Protein AF-V8FT36-F1 (afdb_monomer_lite)

Radius of gyration: 47.46 Å; chains: 1; bounding box: 89×42×112 Å

Sequence (265 aa):
MKLLVELDCVDDNWLSSTKILLESLKPAMAEGRIMLVRLGKYGGAENKTIKKLAHIRIKPSKGAAFFAQETLTVWLASDSQSKNAQKMLPFGWAIIEINPQGDNRALKAWCEKNHSSLNRIKQVHQKWEQDRFHEIEQQQAQLKKEQEAEQQRKKEEEDRIAKELAQKQEQQAKRAAMSEGTLCVDNIKLLFENFTYNLRNQSENDAKFSELKEALIVAQQFSLNEKQIVVNELAYKKLAAIAKGLLVGNKEKEIKSLLQQLREA

pLDDT: mean 86.32, std 8.24, range [56.62, 96.31]

Structure (mmCIF, N/CA/C/O backbone):
data_AF-V8FT36-F1
#
_entry.id   AF-V8FT36-F1
#
loop_
_atom_site.group_PDB
_atom_site.id
_atom_site.type_symbol
_atom_site.label_atom_id
_atom_site.label_alt_id
_atom_site.label_comp_id
_atom_site.label_asym_id
_atom_site.label_entity_id
_atom_site.label_seq_id
_atom_site.pdbx_PDB_ins_code
_atom_site.Cartn_x
_atom_site.Cartn_y
_atom_site.Cartn_z
_atom_site.occupancy
_atom_site.B_iso_or_equiv
_atom_site.auth_seq_id
_atom_site.auth_comp_id
_atom_site.auth_asym_id
_atom_site.auth_atom_id
_atom_site.pdbx_PDB_model_num
ATOM 1 N N . MET A 1 1 ? 23.949 7.155 -31.108 1.00 62.22 1 MET A N 1
ATOM 2 C CA . MET A 1 1 ? 24.651 5.905 -31.486 1.00 62.22 1 MET A CA 1
ATOM 3 C C . MET A 1 1 ? 26.145 6.093 -31.733 1.00 62.22 1 MET A C 1
ATOM 5 O O . MET A 1 1 ? 26.861 5.146 -31.470 1.00 62.22 1 MET A O 1
ATOM 9 N N . LYS A 1 2 ? 26.631 7.263 -32.181 1.00 69.62 2 LYS A N 1
ATOM 10 C CA . LYS A 1 2 ? 28.061 7.501 -32.457 1.00 69.62 2 LYS A CA 1
ATOM 11 C C . LYS A 1 2 ? 28.992 7.131 -31.285 1.00 69.62 2 LYS A C 1
ATOM 13 O O . LYS A 1 2 ? 29.822 6.253 -31.452 1.00 69.62 2 LYS A O 1
ATOM 18 N N . LEU A 1 3 ? 28.734 7.665 -30.089 1.00 74.25 3 LEU A N 1
ATOM 19 C CA . LEU A 1 3 ? 29.511 7.354 -28.878 1.00 74.25 3 LEU A CA 1
ATOM 20 C C . LEU A 1 3 ? 29.531 5.855 -28.518 1.00 74.25 3 LEU A C 1
ATOM 22 O O . LEU A 1 3 ? 30.533 5.340 -28.047 1.00 74.25 3 LEU A O 1
ATOM 26 N N . LEU A 1 4 ? 28.431 5.134 -28.761 1.00 74.19 4 LEU A N 1
ATOM 27 C CA . LEU A 1 4 ? 28.351 3.692 -28.491 1.00 74.19 4 LEU A CA 1
ATOM 28 C C . LEU A 1 4 ? 29.216 2.867 -29.450 1.00 74.19 4 LEU A C 1
ATOM 30 O O . LEU A 1 4 ? 29.735 1.832 -29.058 1.00 74.19 4 LEU A O 1
ATOM 34 N N . VAL A 1 5 ? 29.337 3.329 -30.696 1.00 74.44 5 VAL A N 1
ATOM 35 C CA . VAL A 1 5 ? 30.174 2.706 -31.730 1.00 74.44 5 VAL A CA 1
ATOM 36 C C . VAL A 1 5 ? 31.649 2.990 -31.449 1.00 74.44 5 VAL A C 1
ATOM 38 O O . VAL A 1 5 ? 32.477 2.107 -31.600 1.00 74.44 5 VAL A O 1
ATOM 41 N N . GLU A 1 6 ? 31.974 4.207 -31.011 1.00 80.50 6 GLU A N 1
ATOM 42 C CA . GLU A 1 6 ? 33.349 4.613 -30.689 1.00 80.50 6 GLU A CA 1
ATOM 43 C C . GLU A 1 6 ? 33.912 3.899 -29.451 1.00 80.50 6 GLU A C 1
ATOM 45 O O . GLU A 1 6 ? 35.114 3.673 -29.375 1.00 80.50 6 GLU A O 1
ATOM 50 N N . LEU A 1 7 ? 33.055 3.540 -28.489 1.00 79.12 7 LEU A N 1
ATOM 51 C CA . LEU A 1 7 ? 33.452 2.853 -27.256 1.00 79.12 7 LEU A CA 1
ATOM 52 C C . LEU A 1 7 ? 33.523 1.320 -27.378 1.00 79.12 7 LEU A C 1
ATOM 54 O O . LEU A 1 7 ? 33.928 0.680 -26.411 1.00 79.12 7 LEU A O 1
ATOM 58 N N . ASP A 1 8 ? 33.103 0.746 -28.512 1.00 82.50 8 ASP A N 1
ATOM 59 C CA . ASP A 1 8 ? 33.151 -0.698 -28.818 1.00 82.50 8 ASP A CA 1
ATOM 60 C C . ASP A 1 8 ? 32.633 -1.623 -27.690 1.00 82.50 8 ASP A C 1
ATOM 62 O O . ASP A 1 8 ? 33.152 -2.700 -27.404 1.00 82.50 8 ASP A O 1
ATOM 66 N N . CYS A 1 9 ? 31.604 -1.166 -26.973 1.00 81.69 9 CYS A N 1
ATOM 67 C CA . CYS A 1 9 ? 31.104 -1.825 -25.763 1.00 81.69 9 CYS A CA 1
ATOM 68 C C . CYS A 1 9 ? 29.714 -2.453 -25.934 1.00 81.69 9 CYS A C 1
ATOM 70 O O . CYS A 1 9 ? 29.212 -3.117 -25.022 1.00 81.69 9 CYS A O 1
ATOM 72 N N . VAL A 1 10 ? 29.082 -2.252 -27.094 1.00 84.56 10 VAL A N 1
ATOM 73 C CA . VAL A 1 10 ? 27.718 -2.705 -27.394 1.00 84.56 10 VAL A CA 1
ATOM 74 C C . VAL A 1 10 ? 27.738 -4.005 -28.190 1.00 84.56 10 VAL A C 1
ATOM 76 O O . VAL A 1 10 ? 28.654 -4.253 -28.958 1.00 84.56 10 VAL A O 1
ATOM 79 N N . ASP A 1 11 ? 26.722 -4.848 -28.014 1.00 84.88 11 ASP A N 1
ATOM 80 C CA . ASP A 1 11 ? 26.562 -6.055 -28.828 1.00 84.88 11 ASP A CA 1
ATOM 81 C C . ASP A 1 11 ? 26.356 -5.725 -30.324 1.00 84.88 11 ASP A C 1
ATOM 83 O O . ASP A 1 11 ? 25.425 -5.004 -30.698 1.00 84.88 11 ASP A O 1
ATOM 87 N N . ASP A 1 12 ? 27.216 -6.273 -31.189 1.00 85.25 12 ASP A N 1
ATOM 88 C CA . ASP A 1 12 ? 27.227 -5.998 -32.634 1.00 85.25 12 ASP A CA 1
ATOM 89 C C . ASP A 1 12 ? 25.965 -6.470 -33.359 1.00 85.25 12 ASP A C 1
ATOM 91 O O . ASP A 1 12 ? 25.490 -5.811 -34.295 1.00 85.25 12 ASP A O 1
ATOM 95 N N . ASN A 1 13 ? 25.396 -7.601 -32.933 1.00 85.38 13 ASN A N 1
ATOM 96 C CA . ASN A 1 13 ? 24.179 -8.146 -33.531 1.00 85.38 13 ASN A CA 1
ATOM 97 C C . ASN A 1 13 ? 22.982 -7.259 -33.185 1.00 85.38 13 ASN A C 1
ATOM 99 O O . ASN A 1 13 ? 22.166 -6.928 -34.056 1.00 85.38 13 ASN A O 1
ATOM 103 N N . TRP A 1 14 ? 22.900 -6.820 -31.930 1.00 86.06 14 TRP A N 1
ATOM 104 C CA . TRP A 1 14 ? 21.915 -5.841 -31.496 1.00 86.06 14 TRP A CA 1
ATOM 105 C C . TRP A 1 14 ? 22.085 -4.518 -32.248 1.00 86.06 14 TRP A C 1
ATOM 107 O O . TRP A 1 14 ? 21.110 -3.986 -32.781 1.00 86.06 14 TRP A O 1
ATOM 117 N N . LEU A 1 15 ? 23.311 -4.000 -32.352 1.00 87.50 15 LEU A N 1
ATOM 118 C CA . LEU A 1 15 ? 23.588 -2.724 -33.011 1.00 87.50 15 LEU A CA 1
ATOM 119 C C . LEU A 1 15 ? 23.201 -2.764 -34.492 1.00 87.50 15 LEU A C 1
ATOM 121 O O . LEU A 1 15 ? 22.532 -1.855 -34.985 1.00 87.50 15 LEU A O 1
ATOM 125 N N . SER A 1 16 ? 23.591 -3.827 -35.194 1.00 89.56 16 SER A N 1
ATOM 126 C CA . SER A 1 16 ? 23.303 -4.009 -36.617 1.00 89.56 16 SER A CA 1
ATOM 127 C C . SER A 1 16 ? 21.806 -4.179 -36.869 1.00 89.56 16 SER A C 1
ATOM 129 O O . SER A 1 16 ? 21.234 -3.484 -37.710 1.00 89.56 16 SER A O 1
ATOM 131 N N . SER A 1 17 ? 21.137 -5.042 -36.099 1.00 90.19 17 SER A N 1
ATOM 132 C CA . SER A 1 17 ? 19.695 -5.264 -36.246 1.00 90.19 17 SER A CA 1
ATOM 133 C C . SER A 1 17 ? 18.873 -4.022 -35.892 1.00 90.19 17 SER A C 1
ATOM 135 O O . SER A 1 17 ? 17.892 -3.725 -36.572 1.00 90.19 17 SER A O 1
ATOM 137 N N . THR A 1 18 ? 19.273 -3.265 -34.866 1.00 90.56 18 THR A N 1
ATOM 138 C CA . THR A 1 18 ? 18.600 -2.023 -34.458 1.00 90.56 18 THR A CA 1
ATOM 139 C C . THR A 1 18 ? 18.795 -0.918 -35.490 1.00 90.56 18 THR A C 1
ATOM 141 O O . THR A 1 18 ? 17.841 -0.206 -35.793 1.00 90.56 18 THR A O 1
ATOM 144 N N . LYS A 1 19 ? 19.990 -0.785 -36.087 1.00 90.88 19 LYS A N 1
ATOM 145 C CA . LYS A 1 19 ? 20.216 0.151 -37.203 1.00 90.88 19 LYS A CA 1
ATOM 146 C C . LYS A 1 19 ? 19.267 -0.146 -38.362 1.00 90.88 19 LYS A C 1
ATOM 148 O O . LYS A 1 19 ? 18.585 0.765 -38.812 1.00 90.88 19 LYS A O 1
ATOM 153 N N . ILE A 1 20 ? 19.165 -1.408 -38.784 1.00 93.38 20 ILE A N 1
ATOM 154 C CA . ILE A 1 20 ? 18.260 -1.820 -39.870 1.00 93.38 20 ILE A CA 1
ATOM 155 C C . ILE A 1 20 ? 16.802 -1.471 -39.538 1.00 93.38 20 ILE A C 1
ATOM 157 O O . ILE A 1 20 ? 16.101 -0.910 -40.380 1.00 93.38 20 ILE A O 1
ATOM 161 N N . LEU A 1 21 ? 16.354 -1.743 -38.306 1.00 94.12 21 LEU A N 1
ATOM 162 C CA . LEU A 1 21 ? 15.012 -1.357 -37.868 1.00 94.12 21 LEU A CA 1
ATOM 163 C C . LEU A 1 21 ? 14.815 0.159 -37.959 1.00 94.12 21 LEU A C 1
ATOM 165 O O . LEU A 1 21 ? 13.863 0.611 -38.587 1.00 94.12 21 LEU A O 1
ATOM 169 N N . LEU A 1 22 ? 15.705 0.951 -37.362 1.00 94.00 22 LEU A N 1
ATOM 170 C CA . LEU A 1 22 ? 15.565 2.406 -37.341 1.00 94.00 22 LEU A CA 1
ATOM 171 C C . LEU A 1 22 ? 15.581 3.008 -38.749 1.00 94.00 22 LEU A C 1
ATOM 173 O O . LEU A 1 22 ? 14.785 3.902 -39.016 1.00 94.00 22 LEU A O 1
ATOM 177 N N . GLU A 1 23 ? 16.410 2.487 -39.658 1.00 94.44 23 GLU A N 1
ATOM 178 C CA . GLU A 1 23 ? 16.388 2.865 -41.077 1.00 94.44 23 GLU A CA 1
ATOM 179 C C . GLU A 1 23 ? 15.015 2.603 -41.709 1.00 94.44 23 GLU A C 1
ATOM 181 O O . GLU A 1 23 ? 14.461 3.490 -42.356 1.00 94.44 23 GLU A O 1
ATOM 186 N N . SER A 1 24 ? 14.414 1.435 -41.454 1.00 94.38 24 SER A N 1
ATOM 187 C CA . SER A 1 24 ? 13.080 1.102 -41.975 1.00 94.38 24 SER A CA 1
ATOM 188 C C . SER A 1 24 ? 11.958 1.992 -41.420 1.00 94.38 24 SER A C 1
ATOM 190 O O . SER A 1 24 ? 10.934 2.177 -42.075 1.00 94.38 24 SER A O 1
ATOM 192 N N . LEU A 1 25 ? 12.148 2.573 -40.230 1.00 94.56 25 LEU A N 1
ATOM 193 C CA . LEU A 1 25 ? 11.163 3.432 -39.568 1.00 94.56 25 LEU A CA 1
ATOM 194 C C . LEU A 1 25 ? 11.326 4.921 -39.900 1.00 94.56 25 LEU A C 1
ATOM 196 O O . LEU A 1 25 ? 10.421 5.700 -39.596 1.00 94.56 25 LEU A O 1
ATOM 200 N N . LYS A 1 26 ? 12.431 5.335 -40.539 1.00 94.25 26 LYS A N 1
ATOM 201 C CA . LYS A 1 26 ? 12.699 6.746 -40.872 1.00 94.25 26 LYS A CA 1
ATOM 202 C C . LYS A 1 26 ? 11.541 7.455 -41.585 1.00 94.25 26 LYS A C 1
ATOM 204 O O . LYS A 1 26 ? 11.235 8.570 -41.164 1.00 94.25 26 LYS A O 1
ATOM 209 N N . PRO A 1 27 ? 10.871 6.865 -42.598 1.00 93.44 27 PRO A N 1
ATOM 210 C CA . PRO A 1 27 ? 9.751 7.537 -43.260 1.00 93.44 27 PRO A CA 1
ATOM 211 C C . PRO A 1 27 ? 8.605 7.847 -42.288 1.00 93.44 27 PRO A C 1
ATOM 213 O O . PRO A 1 27 ? 8.138 8.978 -42.211 1.00 93.44 27 PRO A O 1
ATOM 216 N N . ALA A 1 28 ? 8.222 6.875 -41.455 1.00 91.75 28 ALA A N 1
ATOM 217 C CA . ALA A 1 28 ? 7.161 7.052 -40.465 1.00 91.75 28 ALA A CA 1
ATOM 218 C C . ALA A 1 28 ? 7.543 8.045 -39.353 1.00 91.75 28 ALA A C 1
ATOM 220 O O . ALA A 1 28 ? 6.676 8.747 -38.834 1.00 91.75 28 ALA A O 1
ATOM 221 N N . MET A 1 29 ? 8.830 8.136 -39.001 1.00 94.00 29 MET A N 1
ATOM 222 C CA . MET A 1 29 ? 9.329 9.168 -38.086 1.00 94.00 29 MET A CA 1
ATOM 223 C C . MET A 1 29 ? 9.265 10.566 -38.709 1.00 94.00 29 MET A C 1
ATOM 225 O O . MET A 1 29 ? 8.852 11.509 -38.040 1.00 94.00 29 MET A O 1
ATOM 229 N N . ALA A 1 30 ? 9.638 10.705 -39.986 1.00 94.44 30 ALA A N 1
ATOM 230 C CA . ALA A 1 30 ? 9.585 11.980 -40.703 1.00 94.44 30 ALA A CA 1
ATOM 231 C C . ALA A 1 30 ? 8.146 12.498 -40.867 1.00 94.44 30 ALA A C 1
ATOM 233 O O . ALA A 1 30 ? 7.907 13.698 -40.785 1.00 94.44 30 ALA A O 1
ATOM 234 N N . GLU A 1 31 ? 7.186 11.588 -41.032 1.00 94.00 31 GLU A N 1
ATOM 235 C CA . GLU A 1 31 ? 5.752 11.892 -41.109 1.00 94.00 31 GLU A CA 1
ATOM 236 C C . GLU A 1 31 ? 5.095 12.118 -39.734 1.00 94.00 31 GLU A C 1
ATOM 238 O O . GLU A 1 31 ? 3.893 12.364 -39.660 1.00 94.00 31 GLU A O 1
ATOM 243 N N . GLY A 1 32 ? 5.843 12.002 -38.630 1.00 93.31 32 GLY A N 1
ATOM 244 C CA . GLY A 1 32 ? 5.302 12.171 -37.279 1.00 93.31 32 GLY A CA 1
ATOM 245 C C . GLY A 1 32 ? 4.352 11.053 -36.836 1.00 93.31 32 GLY A C 1
ATOM 246 O O . GLY A 1 32 ? 3.598 11.233 -35.885 1.00 93.31 32 GLY A O 1
ATOM 247 N N . ARG A 1 33 ? 4.381 9.891 -37.500 1.00 92.69 33 ARG A N 1
ATOM 248 C CA . ARG A 1 33 ? 3.598 8.701 -37.123 1.00 92.69 33 ARG A CA 1
ATOM 249 C C . ARG A 1 33 ? 4.312 7.827 -36.097 1.00 92.69 33 ARG A C 1
ATOM 251 O O . ARG A 1 33 ? 3.678 6.994 -35.458 1.00 92.69 33 ARG A O 1
ATOM 258 N N . ILE A 1 34 ? 5.625 7.992 -35.945 1.00 94.75 34 ILE A N 1
ATOM 259 C CA . ILE A 1 34 ? 6.437 7.267 -34.966 1.00 94.75 34 ILE A CA 1
ATOM 260 C C . ILE A 1 34 ? 7.396 8.225 -34.267 1.00 94.75 34 ILE A C 1
ATOM 262 O O . ILE A 1 34 ? 8.030 9.061 -34.905 1.00 94.75 34 ILE A O 1
ATOM 266 N N . MET A 1 35 ? 7.567 8.048 -32.959 1.00 94.12 35 MET A N 1
ATOM 267 C CA . MET A 1 35 ? 8.547 8.774 -32.159 1.00 94.12 35 MET A CA 1
ATOM 268 C C . MET A 1 35 ? 9.490 7.804 -31.443 1.00 94.12 35 MET A C 1
ATOM 270 O O . MET A 1 35 ? 9.050 6.876 -30.767 1.00 94.12 35 MET A O 1
ATOM 274 N N . LEU A 1 36 ? 10.798 8.041 -31.561 1.00 93.00 36 LEU A N 1
ATOM 275 C CA . LEU A 1 36 ? 11.814 7.369 -30.753 1.00 93.00 36 LEU A CA 1
ATOM 276 C C . LEU A 1 36 ? 12.092 8.211 -29.505 1.00 93.00 36 LEU A C 1
ATOM 278 O O . LEU A 1 36 ? 12.527 9.357 -29.617 1.00 93.00 36 LEU A O 1
ATOM 282 N N . VAL A 1 37 ? 11.877 7.638 -28.323 1.00 91.38 37 VAL A N 1
ATOM 283 C CA . VAL A 1 37 ? 12.065 8.329 -27.042 1.00 91.38 37 VAL A CA 1
ATOM 284 C C . VAL A 1 37 ? 13.074 7.629 -26.144 1.00 91.38 37 VAL A C 1
ATOM 286 O O . VAL A 1 37 ? 13.231 6.405 -26.162 1.00 91.38 37 VAL A O 1
ATOM 289 N N . ARG A 1 38 ? 13.741 8.427 -25.308 1.00 89.38 38 ARG A N 1
ATOM 290 C CA . ARG A 1 38 ? 14.595 7.960 -24.217 1.00 89.38 38 ARG A CA 1
ATOM 291 C C . ARG A 1 38 ? 13.816 8.036 -22.904 1.00 89.38 38 ARG A C 1
ATOM 293 O O . ARG A 1 38 ? 13.288 9.089 -22.564 1.00 89.38 38 ARG A O 1
ATOM 300 N N . LEU A 1 39 ? 13.771 6.936 -22.164 1.00 88.19 39 LEU A N 1
ATOM 301 C CA . LEU A 1 39 ? 13.051 6.787 -20.904 1.00 88.19 39 LEU A CA 1
ATOM 302 C C . LEU A 1 39 ? 14.008 6.539 -19.730 1.00 88.19 39 LEU A C 1
ATOM 304 O O . LEU A 1 39 ? 15.076 5.941 -19.874 1.00 88.1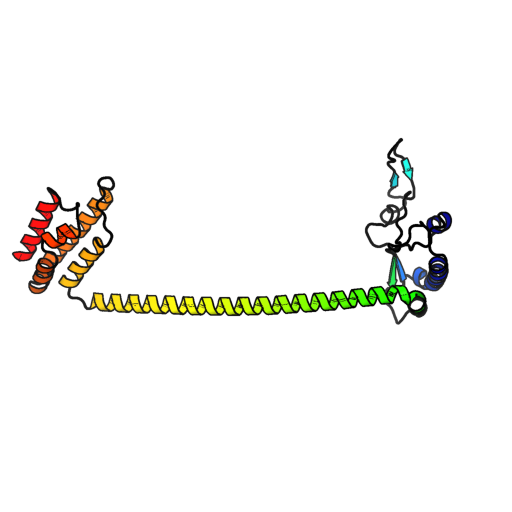9 39 LEU A O 1
ATOM 308 N N . GLY A 1 40 ? 13.565 6.937 -18.537 1.00 85.62 40 GLY A N 1
ATOM 309 C CA . GLY A 1 40 ? 14.199 6.586 -17.267 1.00 85.62 40 GLY A CA 1
ATOM 310 C C . GLY A 1 40 ? 15.303 7.536 -16.788 1.00 85.62 40 GLY A C 1
ATOM 311 O O . GLY A 1 40 ? 15.691 8.506 -17.440 1.00 85.62 40 GLY A O 1
ATOM 312 N N . LYS A 1 41 ? 15.815 7.259 -15.581 1.00 82.75 41 LYS A N 1
ATOM 313 C CA . LYS A 1 41 ? 16.766 8.145 -14.886 1.00 82.75 41 LYS A CA 1
ATOM 314 C C . LYS A 1 41 ? 18.189 8.113 -15.454 1.00 82.75 41 LYS A C 1
ATOM 316 O O . LYS A 1 41 ? 18.881 9.119 -15.331 1.00 82.75 41 LYS A O 1
ATOM 321 N N . TYR A 1 42 ? 18.573 7.009 -16.100 1.00 83.31 42 TYR A N 1
ATOM 322 C CA . TYR A 1 42 ? 19.922 6.719 -16.610 1.00 83.31 42 TYR A CA 1
ATOM 323 C C . TYR A 1 42 ? 20.202 7.261 -18.025 1.00 83.31 42 TYR A C 1
ATOM 325 O O . TYR A 1 42 ? 21.209 6.916 -18.640 1.00 83.31 42 TYR A O 1
ATOM 333 N N . GLY A 1 43 ? 19.319 8.103 -18.569 1.00 79.81 43 GLY A N 1
ATOM 334 C CA . GLY A 1 43 ? 19.666 8.935 -19.721 1.00 79.81 43 GLY A CA 1
ATOM 335 C C . GLY A 1 43 ? 20.696 9.997 -19.324 1.00 79.81 43 GLY A C 1
ATOM 336 O O . GLY A 1 43 ? 20.566 10.600 -18.255 1.00 79.81 43 GLY A O 1
ATOM 337 N N . GLY A 1 44 ? 21.693 10.239 -20.180 1.00 82.50 44 GLY A N 1
ATOM 338 C CA . GLY A 1 44 ? 22.646 11.332 -19.991 1.00 82.50 44 GLY A CA 1
ATOM 339 C C . GLY A 1 44 ? 21.947 12.694 -19.999 1.00 82.50 44 GLY A C 1
ATOM 340 O O . GLY A 1 44 ? 20.818 12.824 -20.491 1.00 82.50 44 GLY A O 1
ATOM 341 N N . ALA A 1 45 ? 22.594 13.705 -19.415 1.00 83.69 45 ALA A N 1
ATOM 342 C CA . ALA A 1 45 ? 22.028 15.045 -19.251 1.00 83.69 45 ALA A CA 1
ATOM 343 C C . ALA A 1 45 ? 21.617 15.675 -20.592 1.00 83.69 45 ALA A C 1
ATOM 345 O O . ALA A 1 45 ? 20.649 16.432 -20.635 1.00 83.69 45 ALA A O 1
ATOM 346 N N . GLU A 1 46 ? 22.264 15.292 -21.694 1.00 82.94 46 GLU A N 1
ATOM 347 C CA . GLU A 1 46 ? 21.908 15.708 -23.051 1.00 82.94 46 GLU A CA 1
ATOM 348 C C . GLU A 1 46 ? 20.473 15.319 -23.447 1.00 82.94 46 GLU A C 1
ATOM 350 O O . GLU A 1 46 ? 19.835 16.041 -24.205 1.00 82.94 46 GLU A O 1
ATOM 355 N N . ASN A 1 47 ? 19.917 14.243 -22.875 1.00 82.62 47 ASN A N 1
ATOM 356 C CA . ASN A 1 47 ? 18.541 13.797 -23.136 1.00 82.62 47 ASN A CA 1
ATOM 357 C C . ASN A 1 47 ? 17.487 14.582 -22.336 1.00 82.62 47 ASN A C 1
ATOM 359 O O . ASN A 1 47 ? 16.293 14.422 -22.571 1.00 82.62 47 ASN A O 1
ATOM 363 N N . LYS A 1 48 ? 17.915 15.397 -21.366 1.00 83.94 48 LYS A N 1
ATOM 364 C CA . LYS A 1 48 ? 17.053 16.220 -20.498 1.00 83.94 48 LYS A CA 1
ATOM 365 C C . LYS A 1 48 ? 17.2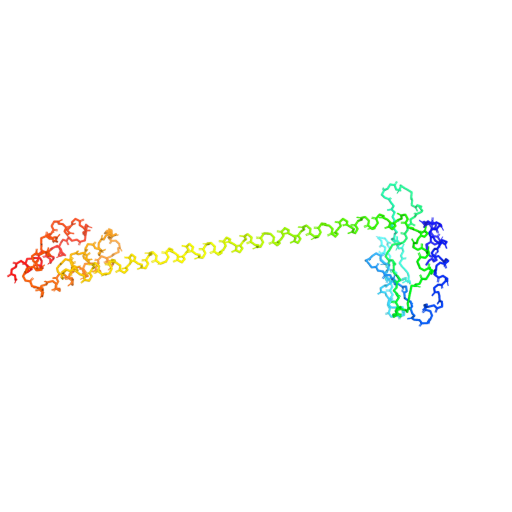90 17.719 -20.702 1.00 83.94 48 LYS A C 1
ATOM 367 O O . LYS A 1 48 ? 16.739 18.537 -19.974 1.00 83.94 48 LYS A O 1
ATOM 372 N N . THR A 1 49 ? 18.139 18.072 -21.663 1.00 83.44 49 THR A N 1
ATOM 373 C CA . THR A 1 49 ? 18.597 19.439 -21.903 1.00 83.44 49 THR A CA 1
ATOM 374 C C . THR A 1 49 ? 18.049 19.921 -23.236 1.00 83.44 49 THR A C 1
ATOM 376 O O . THR A 1 49 ? 18.244 19.278 -24.267 1.00 83.44 49 THR A O 1
ATOM 379 N N . ILE A 1 50 ? 17.395 21.082 -23.242 1.00 84.56 50 ILE A N 1
ATOM 380 C CA . ILE A 1 50 ? 16.976 21.720 -24.490 1.00 84.56 50 ILE A CA 1
ATOM 381 C C . ILE A 1 50 ? 18.212 22.351 -25.138 1.00 84.56 50 ILE A C 1
ATOM 383 O O . ILE A 1 50 ? 18.827 23.270 -24.586 1.00 84.56 50 ILE A O 1
ATOM 387 N N . LYS A 1 51 ? 18.592 21.842 -26.318 1.00 81.75 51 LYS A N 1
ATOM 388 C CA . LYS A 1 51 ? 19.737 22.354 -27.085 1.00 81.75 51 LYS A CA 1
ATOM 389 C C . LYS A 1 51 ? 19.600 23.864 -27.309 1.00 81.75 51 LYS A C 1
ATOM 391 O O . LYS A 1 51 ? 18.508 24.352 -27.579 1.00 81.75 51 LYS A O 1
ATOM 396 N N . LYS A 1 52 ? 20.727 24.583 -27.239 1.00 82.19 52 LYS A N 1
ATOM 397 C CA . LYS A 1 52 ? 20.852 26.054 -27.356 1.00 82.19 52 LYS A CA 1
ATOM 398 C C . LYS A 1 52 ? 20.291 26.878 -26.187 1.00 82.19 52 LYS A C 1
ATOM 400 O O . LYS A 1 52 ? 20.609 28.058 -26.117 1.00 82.19 52 LYS A O 1
ATOM 405 N N . LEU A 1 53 ? 19.522 26.288 -25.267 1.00 83.69 53 LEU A N 1
ATOM 406 C CA . LEU A 1 53 ? 18.991 26.990 -24.086 1.00 83.69 53 LEU A CA 1
ATOM 407 C C . LEU A 1 53 ? 19.716 26.628 -22.788 1.00 83.69 53 LEU A C 1
ATOM 409 O O . LEU A 1 53 ? 19.683 27.392 -21.828 1.00 83.69 53 LEU A O 1
ATOM 413 N N . ALA A 1 54 ? 20.385 25.478 -22.748 1.00 83.56 54 ALA A N 1
ATOM 414 C CA . ALA A 1 54 ? 21.131 25.028 -21.585 1.00 83.56 54 ALA A CA 1
ATOM 415 C C . ALA A 1 54 ? 22.407 24.278 -21.993 1.00 83.56 54 ALA A C 1
ATOM 417 O O . ALA A 1 54 ? 22.499 23.713 -23.085 1.00 83.56 54 ALA A O 1
ATOM 418 N N . HIS A 1 55 ? 23.394 24.291 -21.095 1.00 84.00 55 HIS A N 1
ATOM 419 C CA . HIS A 1 55 ? 24.692 23.636 -21.260 1.00 84.00 55 HIS A CA 1
ATOM 420 C C . HIS A 1 55 ? 24.926 22.642 -20.125 1.00 84.00 55 HIS A C 1
ATOM 422 O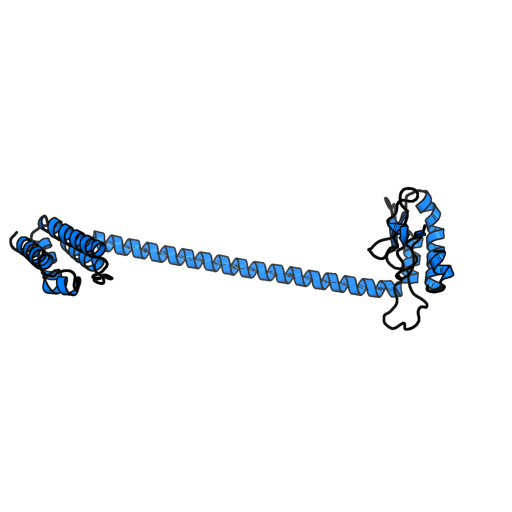 O . HIS A 1 55 ? 24.506 22.872 -18.988 1.00 84.00 55 HIS A O 1
ATOM 428 N N . ILE A 1 56 ? 25.642 21.556 -20.413 1.00 87.00 56 ILE A N 1
ATOM 429 C CA . ILE A 1 56 ? 25.984 20.552 -19.407 1.00 87.00 56 ILE A CA 1
ATOM 430 C C . ILE A 1 56 ? 27.260 21.010 -18.707 1.00 87.00 56 ILE A C 1
ATOM 432 O O . ILE A 1 56 ? 28.306 21.148 -19.337 1.00 87.00 56 ILE A O 1
ATOM 436 N N . ARG A 1 57 ? 27.188 21.253 -17.396 1.00 90.88 57 ARG A N 1
ATOM 437 C CA . ARG A 1 57 ? 28.365 21.572 -16.578 1.00 90.88 57 ARG A CA 1
ATOM 438 C C . ARG A 1 57 ? 28.933 20.298 -15.963 1.00 90.88 57 ARG A C 1
ATOM 440 O O . ARG A 1 57 ? 28.290 19.685 -15.113 1.00 90.88 57 ARG A O 1
ATOM 447 N N . ILE A 1 58 ? 30.153 19.940 -16.345 1.00 88.00 58 ILE A N 1
ATOM 448 C CA . ILE A 1 58 ? 30.876 18.777 -15.832 1.00 88.00 58 ILE A CA 1
ATOM 449 C C . ILE A 1 58 ? 31.784 19.216 -14.686 1.00 88.00 58 ILE A C 1
ATOM 451 O O . ILE A 1 58 ? 32.571 20.153 -14.819 1.00 88.00 58 ILE A O 1
ATOM 455 N N . LYS A 1 59 ? 31.654 18.542 -13.541 1.00 91.06 59 LYS A N 1
ATOM 456 C CA . LYS A 1 59 ? 32.465 18.771 -12.341 1.00 91.06 59 LYS A CA 1
ATOM 457 C C . LYS A 1 59 ? 33.326 17.528 -12.080 1.00 91.06 59 LYS A C 1
ATOM 459 O O . LYS A 1 59 ? 32.822 16.586 -11.470 1.00 91.06 59 LYS A O 1
ATOM 464 N N . PRO A 1 60 ? 34.571 17.476 -12.579 1.00 86.94 60 PRO A N 1
ATOM 465 C CA . PRO A 1 60 ? 35.458 16.347 -12.316 1.00 86.94 60 PRO A CA 1
ATOM 466 C C . PRO A 1 60 ? 35.889 16.318 -10.841 1.00 86.94 60 PRO A C 1
ATOM 468 O O . PRO A 1 60 ? 35.849 17.335 -10.150 1.00 86.94 60 PRO A O 1
ATOM 471 N N . SER A 1 61 ? 36.326 15.152 -10.356 1.00 86.00 61 SER A N 1
ATOM 472 C CA . SER A 1 61 ? 36.831 14.985 -8.981 1.00 86.00 61 SER A CA 1
ATOM 473 C C . SER A 1 61 ? 38.143 15.735 -8.724 1.00 86.00 61 SER A C 1
ATOM 475 O O . SER A 1 61 ? 38.457 16.058 -7.581 1.00 86.00 61 SER A O 1
ATOM 477 N N . LYS A 1 62 ? 38.904 16.026 -9.785 1.00 87.38 62 LYS A N 1
ATOM 478 C CA . LYS A 1 62 ? 40.100 16.873 -9.773 1.00 87.38 62 LYS A CA 1
ATOM 479 C C . LYS A 1 62 ? 40.029 17.860 -10.940 1.00 87.38 62 LYS A C 1
ATOM 481 O O . LYS A 1 62 ? 39.724 17.456 -12.059 1.00 87.38 62 LYS A O 1
ATOM 486 N N . GLY A 1 63 ? 40.351 19.129 -10.685 1.00 88.19 63 GLY A N 1
ATOM 487 C CA . GLY A 1 63 ? 40.387 20.191 -11.698 1.00 88.19 63 GLY A CA 1
ATOM 488 C C . GLY A 1 63 ? 39.146 21.091 -11.731 1.00 88.19 63 GLY A C 1
ATOM 489 O O . GLY A 1 63 ? 38.204 20.924 -10.956 1.00 88.19 63 GLY A O 1
ATOM 490 N N . ALA A 1 64 ? 39.173 22.089 -12.620 1.00 91.19 64 ALA A N 1
ATOM 491 C CA . ALA A 1 64 ? 38.097 23.064 -12.766 1.00 91.19 64 ALA A CA 1
ATOM 492 C C . ALA A 1 64 ? 36.884 22.472 -13.499 1.00 91.19 64 ALA A C 1
ATOM 494 O O . ALA A 1 64 ? 37.012 21.648 -14.405 1.00 91.19 64 ALA A O 1
ATOM 495 N N . ALA A 1 65 ? 35.689 22.928 -13.119 1.00 91.38 65 ALA A N 1
ATOM 496 C CA . ALA A 1 65 ? 34.468 22.577 -13.830 1.00 91.38 65 ALA A CA 1
ATOM 497 C C . ALA A 1 65 ? 34.465 23.201 -15.231 1.00 91.38 65 ALA A C 1
ATOM 499 O O . ALA A 1 65 ? 34.808 24.373 -15.383 1.00 91.38 65 ALA A O 1
ATOM 500 N N . PHE A 1 66 ? 34.000 22.450 -16.223 1.00 91.56 66 PHE A N 1
ATOM 501 C CA . PHE A 1 66 ? 33.911 22.904 -17.609 1.00 91.56 66 PHE A CA 1
ATOM 502 C C . PHE A 1 66 ? 32.527 22.618 -18.192 1.00 91.56 66 PHE A C 1
ATOM 504 O O . PHE A 1 66 ? 31.749 21.837 -17.638 1.00 91.56 66 PHE A O 1
ATOM 511 N N . PHE A 1 67 ? 32.201 23.283 -19.296 1.00 89.94 67 PHE A N 1
ATOM 512 C CA . PHE A 1 67 ? 30.954 23.060 -20.018 1.00 89.94 67 PHE A CA 1
ATOM 513 C C . PHE A 1 67 ? 31.192 22.137 -21.209 1.00 89.94 67 PHE A C 1
ATOM 515 O O . PHE A 1 67 ? 32.182 22.278 -21.921 1.00 89.94 67 PHE A O 1
ATOM 522 N N . ALA A 1 68 ? 30.271 21.204 -21.421 1.00 85.12 68 ALA A N 1
ATOM 523 C CA . ALA A 1 68 ? 30.290 20.259 -22.525 1.00 85.12 68 ALA A CA 1
ATOM 524 C C . ALA A 1 68 ? 28.913 20.192 -23.195 1.00 85.12 68 ALA A C 1
ATOM 526 O O . ALA A 1 68 ? 27.891 20.566 -22.612 1.00 85.12 68 ALA A O 1
ATOM 527 N N . GLN A 1 69 ? 28.894 19.711 -24.438 1.00 81.25 69 GLN A N 1
ATOM 528 C CA . GLN A 1 69 ? 27.650 19.446 -25.166 1.00 81.25 69 GLN A CA 1
ATOM 529 C C . GLN A 1 69 ? 27.054 18.072 -24.831 1.00 81.25 69 GLN A C 1
ATOM 531 O O . GLN A 1 69 ? 25.848 17.886 -24.970 1.00 81.25 69 GLN A O 1
ATOM 536 N N . GLU A 1 70 ? 27.881 17.134 -24.366 1.00 82.00 70 GLU A N 1
ATOM 537 C CA . GLU A 1 70 ? 27.501 15.754 -24.058 1.00 82.00 70 GLU A CA 1
ATOM 538 C C . GLU A 1 70 ? 28.064 15.333 -22.693 1.00 82.00 70 GLU A C 1
ATOM 540 O O . GLU A 1 70 ? 29.004 15.943 -22.173 1.00 82.00 70 GLU A O 1
ATOM 545 N N . THR A 1 71 ? 27.468 14.308 -22.084 1.00 83.81 71 THR A N 1
ATOM 546 C CA . THR A 1 71 ? 27.989 13.713 -20.847 1.00 83.81 71 THR A CA 1
ATOM 547 C C . THR A 1 71 ? 29.160 12.765 -21.120 1.00 83.81 71 THR A C 1
ATOM 549 O O . THR A 1 71 ? 29.268 12.188 -22.195 1.00 83.81 71 THR A O 1
ATOM 552 N N . LEU A 1 72 ? 30.040 12.575 -20.128 1.00 82.69 72 LEU A N 1
ATOM 553 C CA . LEU A 1 72 ? 31.191 11.660 -20.236 1.00 82.69 72 LEU A CA 1
ATOM 554 C C . LEU A 1 72 ? 30.857 10.209 -19.863 1.00 82.69 72 LEU A C 1
ATOM 556 O O . LEU A 1 72 ? 31.719 9.339 -19.930 1.00 82.69 72 LEU A O 1
ATOM 560 N N . THR A 1 73 ? 29.637 9.946 -19.394 1.00 82.50 73 THR A N 1
ATOM 561 C CA . THR A 1 73 ? 29.250 8.649 -18.834 1.00 82.50 73 THR A CA 1
ATOM 562 C C . THR A 1 73 ? 28.073 8.084 -19.600 1.00 82.50 73 THR A C 1
ATOM 564 O O . THR A 1 73 ? 27.021 8.715 -19.693 1.00 82.50 73 THR A O 1
ATOM 567 N N . VAL A 1 74 ? 28.235 6.854 -20.079 1.00 83.19 74 VAL A N 1
ATOM 568 C CA . VAL A 1 74 ? 27.174 6.079 -20.717 1.00 83.19 74 VAL A CA 1
ATOM 569 C C . VAL A 1 74 ? 26.766 4.941 -19.793 1.00 83.19 74 VAL A C 1
ATOM 571 O O . VAL A 1 74 ? 27.611 4.226 -19.262 1.00 83.19 74 VAL A O 1
ATOM 574 N N . TRP A 1 75 ? 25.458 4.762 -19.623 1.00 86.06 75 TRP A N 1
ATOM 575 C CA . TRP A 1 75 ? 24.885 3.652 -18.869 1.00 86.06 75 TRP A CA 1
ATOM 576 C C . TRP A 1 75 ?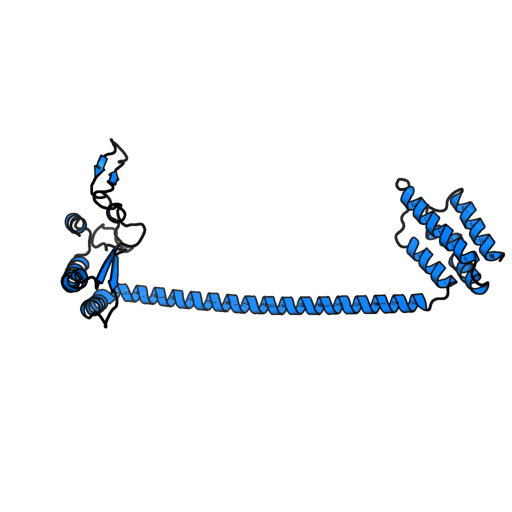 24.396 2.569 -19.824 1.00 86.06 75 TRP A C 1
ATOM 578 O O . TRP A 1 75 ? 23.555 2.834 -20.687 1.00 86.06 75 TRP A O 1
ATOM 588 N N . LEU A 1 76 ? 24.890 1.347 -19.635 1.00 86.38 76 LEU A N 1
ATOM 589 C CA . LEU A 1 76 ? 24.519 0.169 -20.414 1.00 86.38 76 LEU A CA 1
ATOM 590 C C . LEU A 1 76 ? 24.082 -0.966 -19.484 1.00 86.38 76 LEU A C 1
ATOM 592 O O . LEU A 1 76 ? 24.472 -1.017 -18.319 1.00 86.38 76 LEU A O 1
ATOM 596 N N . ALA A 1 77 ? 23.233 -1.846 -20.000 1.00 84.94 77 ALA A N 1
ATOM 597 C CA . ALA A 1 77 ? 22.776 -3.043 -19.321 1.00 84.94 77 ALA A CA 1
ATOM 598 C C . ALA A 1 77 ? 23.696 -4.205 -19.691 1.00 84.94 77 ALA A C 1
ATOM 600 O O . ALA A 1 77 ? 24.013 -4.409 -20.863 1.00 84.94 77 ALA A O 1
ATOM 601 N N . SER A 1 78 ? 24.094 -4.969 -18.682 1.00 81.19 78 SER A N 1
ATOM 602 C CA . SER A 1 78 ? 24.902 -6.175 -18.820 1.00 81.19 78 SER A CA 1
ATOM 603 C C . SER A 1 78 ? 24.216 -7.318 -18.080 1.00 81.19 78 SER A C 1
ATOM 605 O O . SER A 1 78 ? 23.486 -7.076 -17.114 1.00 81.19 78 SER A O 1
ATOM 607 N N . ASP A 1 79 ? 24.449 -8.555 -18.514 1.00 70.50 79 ASP A N 1
ATOM 608 C CA . ASP A 1 79 ? 24.063 -9.717 -17.717 1.00 70.50 79 ASP A CA 1
ATOM 609 C C . ASP A 1 79 ? 25.002 -9.844 -16.507 1.00 70.50 79 ASP A C 1
ATOM 611 O O . ASP A 1 79 ? 26.195 -9.540 -16.596 1.00 70.50 79 ASP A O 1
ATOM 615 N N . SER A 1 80 ? 24.477 -10.297 -15.368 1.00 59.66 80 SER A N 1
ATOM 616 C CA . SER A 1 80 ? 25.190 -10.312 -14.080 1.00 59.66 80 SER A CA 1
ATOM 617 C C . SER A 1 80 ? 26.451 -11.185 -14.080 1.00 59.66 80 SER A C 1
ATOM 619 O O . SER A 1 80 ? 27.292 -11.055 -13.193 1.00 59.66 80 SER A O 1
ATOM 621 N N . GLN A 1 81 ? 26.599 -12.059 -15.079 1.00 58.41 81 GLN A N 1
ATOM 622 C CA . GLN A 1 81 ? 27.735 -12.967 -15.242 1.00 58.41 81 GLN A CA 1
ATOM 623 C C . GLN A 1 81 ? 28.850 -12.421 -16.149 1.00 58.41 81 GLN A C 1
ATOM 625 O O . GLN A 1 81 ? 29.935 -13.003 -16.205 1.00 58.41 81 GLN A O 1
ATOM 630 N N . SER A 1 82 ? 28.620 -11.311 -16.854 1.00 56.78 82 SER A N 1
ATOM 631 C CA . SER A 1 82 ? 29.615 -10.737 -17.758 1.00 56.78 82 SER A CA 1
ATOM 632 C C . SER A 1 82 ? 30.671 -9.951 -16.973 1.00 56.78 82 SER A C 1
ATOM 634 O O . SER A 1 82 ? 30.430 -8.834 -16.518 1.00 56.78 82 SER A O 1
ATOM 636 N N . LYS A 1 83 ? 31.860 -10.544 -16.803 1.00 56.62 83 LYS A N 1
ATOM 637 C CA . LYS A 1 83 ? 33.024 -9.880 -16.184 1.00 56.62 83 LYS A CA 1
ATOM 638 C C . LYS A 1 83 ? 33.749 -8.910 -17.126 1.00 56.62 83 LYS A C 1
ATOM 640 O O . LYS A 1 83 ? 34.574 -8.130 -16.661 1.00 56.62 83 LYS A O 1
ATOM 645 N N . ASN A 1 84 ? 33.440 -8.947 -18.424 1.00 61.12 84 ASN A N 1
ATOM 646 C CA . ASN A 1 84 ? 34.088 -8.120 -19.437 1.00 61.12 84 ASN A CA 1
ATOM 647 C C . ASN A 1 84 ? 33.107 -7.064 -19.943 1.00 61.12 84 ASN A C 1
ATOM 649 O O . ASN A 1 84 ? 31.947 -7.361 -20.206 1.00 61.12 84 ASN A O 1
ATOM 653 N N . ALA A 1 85 ? 33.578 -5.829 -20.113 1.00 63.88 85 ALA A N 1
ATOM 654 C CA . ALA A 1 85 ? 32.756 -4.696 -20.530 1.00 63.88 85 ALA A CA 1
ATOM 655 C C . ALA A 1 85 ? 32.373 -4.713 -22.030 1.00 63.88 85 ALA A C 1
ATOM 657 O O . ALA A 1 85 ? 32.338 -3.673 -22.680 1.00 63.88 85 ALA A O 1
ATOM 658 N N . GLN A 1 86 ? 32.124 -5.898 -22.586 1.00 68.88 86 GLN A N 1
ATOM 659 C CA . GLN A 1 86 ? 31.835 -6.143 -23.996 1.00 68.88 86 GLN A CA 1
ATOM 660 C C . GLN A 1 86 ? 30.424 -6.719 -24.142 1.00 68.88 86 GLN A C 1
ATOM 662 O O . GLN A 1 86 ? 29.939 -7.418 -23.249 1.00 68.88 86 GLN A O 1
ATOM 667 N N . LYS A 1 87 ? 29.782 -6.453 -25.286 1.00 77.19 87 LYS A N 1
ATOM 668 C CA . LYS A 1 87 ? 28.433 -6.945 -25.630 1.00 77.19 87 LYS A CA 1
ATOM 669 C C . LYS A 1 87 ? 27.316 -6.468 -24.693 1.00 77.19 87 LYS A C 1
ATOM 671 O O . LYS A 1 87 ? 26.374 -7.202 -24.403 1.00 77.19 87 LYS A O 1
ATOM 676 N N . MET A 1 88 ? 27.408 -5.234 -24.204 1.00 85.44 88 MET A N 1
ATOM 677 C CA . MET A 1 88 ? 26.340 -4.632 -23.407 1.00 85.44 88 MET A CA 1
ATOM 678 C C . MET A 1 88 ? 25.200 -4.113 -24.291 1.00 85.44 88 MET A C 1
ATOM 680 O O . MET A 1 88 ? 25.358 -3.896 -25.492 1.00 85.44 88 MET A O 1
ATOM 684 N N . LEU A 1 89 ? 24.041 -3.859 -23.686 1.00 85.62 89 LEU A N 1
ATOM 685 C CA . LEU A 1 89 ? 22.874 -3.324 -24.382 1.00 85.62 89 LEU A CA 1
ATOM 686 C C . LEU A 1 89 ? 22.505 -1.937 -23.853 1.00 85.62 89 LEU A C 1
ATOM 688 O O . LEU A 1 89 ? 22.385 -1.746 -22.641 1.00 85.62 89 LEU A O 1
ATOM 692 N N . PRO A 1 90 ? 22.254 -0.943 -24.718 1.00 86.06 90 PRO A N 1
ATOM 693 C CA . PRO A 1 90 ? 21.647 0.296 -24.262 1.00 86.06 90 PRO A CA 1
ATOM 694 C C . PRO A 1 90 ? 20.186 0.033 -23.870 1.00 86.06 90 PRO A C 1
ATOM 696 O O . PRO A 1 90 ? 19.412 -0.555 -24.618 1.00 86.06 90 PRO A O 1
ATOM 699 N N . PHE A 1 91 ? 19.783 0.510 -22.696 1.00 84.12 91 PHE A N 1
ATOM 700 C CA . PHE A 1 91 ? 18.454 0.258 -22.120 1.00 84.12 91 PHE A CA 1
ATOM 701 C C . PHE A 1 91 ? 17.725 1.565 -21.840 1.00 84.12 91 PHE A C 1
ATOM 703 O O . PHE A 1 91 ? 18.393 2.558 -21.582 1.00 84.12 91 PHE A O 1
ATOM 710 N N . GLY A 1 92 ? 16.389 1.596 -21.867 1.00 87.62 92 GLY A N 1
ATOM 711 C CA . GLY A 1 92 ? 15.602 2.828 -21.679 1.00 87.62 92 GLY A CA 1
ATOM 712 C C . GLY A 1 92 ? 15.328 3.585 -22.983 1.00 87.62 92 GLY A C 1
ATOM 713 O O . GLY A 1 92 ? 15.304 4.809 -22.999 1.00 87.62 92 GLY A O 1
ATOM 714 N N . TRP A 1 93 ? 15.203 2.878 -24.102 1.00 89.00 93 TRP A N 1
ATOM 715 C CA . TRP A 1 93 ? 14.666 3.421 -25.352 1.00 89.00 93 TRP A CA 1
ATOM 716 C C . TRP A 1 93 ? 13.262 2.860 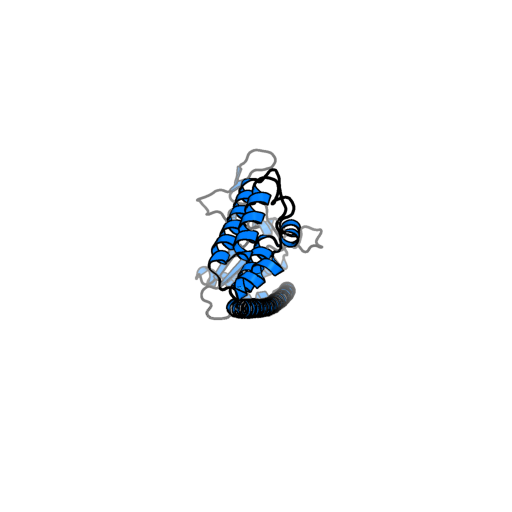-25.562 1.00 89.00 93 TRP A C 1
ATOM 718 O O . TRP A 1 93 ? 13.020 1.704 -25.223 1.00 89.00 93 TRP A O 1
ATOM 728 N N . ALA A 1 94 ? 12.359 3.658 -26.122 1.00 91.38 94 ALA A N 1
ATOM 729 C CA . ALA A 1 94 ? 11.041 3.200 -26.539 1.00 91.38 94 ALA A CA 1
ATOM 730 C C . ALA A 1 94 ? 10.651 3.813 -27.882 1.00 91.38 94 ALA A C 1
ATOM 732 O O . ALA A 1 94 ? 11.104 4.899 -28.244 1.00 91.38 94 ALA A O 1
ATOM 733 N N . ILE A 1 95 ? 9.805 3.092 -28.608 1.00 93.38 95 ILE A N 1
ATOM 734 C CA . ILE A 1 95 ? 9.193 3.535 -29.855 1.00 93.38 95 ILE A CA 1
ATOM 735 C C . ILE A 1 95 ? 7.708 3.731 -29.567 1.00 93.38 95 ILE A C 1
ATOM 737 O O . ILE A 1 95 ? 7.071 2.847 -28.999 1.00 93.38 95 ILE A O 1
ATOM 741 N N . ILE A 1 96 ? 7.184 4.900 -29.918 1.00 93.00 96 ILE A N 1
ATOM 742 C CA . ILE A 1 96 ? 5.777 5.261 -29.752 1.00 93.00 96 ILE A CA 1
ATOM 743 C C . ILE A 1 96 ? 5.170 5.397 -31.141 1.00 93.00 96 ILE A C 1
ATOM 745 O O . ILE A 1 96 ? 5.663 6.181 -31.950 1.00 93.00 96 ILE A O 1
ATOM 749 N N . GLU A 1 97 ? 4.103 4.652 -31.404 1.00 93.00 97 GLU A N 1
ATOM 750 C CA . GLU A 1 97 ? 3.292 4.789 -32.613 1.00 93.00 97 GLU A CA 1
ATOM 751 C C . GLU A 1 97 ? 2.151 5.778 -32.346 1.00 93.00 97 GLU A C 1
ATOM 753 O O . GLU A 1 97 ? 1.444 5.672 -31.343 1.00 93.00 97 GLU A O 1
ATOM 758 N N . ILE A 1 98 ? 1.988 6.765 -33.224 1.00 90.94 98 ILE A N 1
ATOM 759 C CA . ILE A 1 98 ? 0.984 7.825 -33.115 1.00 90.94 98 ILE A CA 1
ATOM 760 C C . ILE A 1 98 ? -0.150 7.491 -34.082 1.00 90.94 98 ILE A C 1
ATOM 762 O O . ILE A 1 98 ? 0.070 7.408 -35.289 1.00 90.94 98 ILE A O 1
ATOM 766 N N . ASN A 1 99 ? -1.362 7.311 -33.548 1.00 89.06 99 ASN A N 1
ATOM 767 C CA . ASN A 1 99 ? -2.564 6.936 -34.304 1.00 89.06 99 ASN A CA 1
ATOM 768 C C . ASN A 1 99 ? -2.332 5.736 -35.252 1.00 89.06 99 ASN A C 1
ATOM 770 O O . ASN A 1 99 ? -2.506 5.876 -36.470 1.00 89.06 99 ASN A O 1
ATOM 774 N N . PRO A 1 100 ? -1.920 4.562 -34.732 1.00 87.00 100 PRO A N 1
ATOM 775 C CA . PRO A 1 100 ? -1.608 3.409 -35.571 1.00 87.00 100 PRO A CA 1
ATOM 776 C C . PRO A 1 100 ? -2.840 2.975 -36.375 1.00 87.00 100 PRO A C 1
ATOM 778 O O . PRO A 1 100 ? -3.928 2.810 -35.831 1.00 87.00 100 PRO A O 1
ATOM 781 N N . GLN A 1 101 ? -2.657 2.780 -37.682 1.00 80.81 101 GLN A N 1
ATOM 782 C CA . GLN A 1 101 ? -3.707 2.311 -38.601 1.00 80.81 101 GLN A CA 1
ATOM 783 C C . GLN A 1 101 ? -3.668 0.783 -38.806 1.00 80.81 101 GLN A C 1
ATOM 785 O O . GLN A 1 101 ? -4.388 0.242 -39.639 1.00 80.81 101 GLN A O 1
ATOM 790 N N . GLY A 1 102 ? -2.792 0.087 -38.078 1.00 83.62 102 GLY A N 1
ATOM 791 C CA . GLY A 1 102 ? -2.563 -1.353 -38.161 1.00 83.62 102 GLY A CA 1
ATOM 792 C C . GLY A 1 102 ? -1.177 -1.738 -37.640 1.00 83.62 102 GLY A C 1
ATOM 793 O O . GLY A 1 102 ? -0.393 -0.870 -37.253 1.00 83.62 102 GLY A O 1
ATOM 794 N N . ASP A 1 103 ? -0.871 -3.037 -37.658 1.00 85.06 103 ASP A N 1
ATOM 795 C CA . ASP A 1 103 ? 0.412 -3.578 -37.191 1.00 85.06 103 ASP A CA 1
ATOM 796 C C . ASP A 1 103 ? 1.595 -3.082 -38.041 1.00 85.06 103 ASP A C 1
ATOM 798 O O . ASP A 1 103 ? 1.645 -3.260 -39.266 1.00 85.06 103 ASP A O 1
ATOM 802 N N . ASN A 1 104 ? 2.632 -2.569 -37.379 1.00 87.44 104 ASN A N 1
ATOM 803 C CA . ASN A 1 104 ? 3.904 -2.288 -38.028 1.00 87.44 104 ASN A CA 1
ATOM 804 C C . ASN A 1 104 ? 4.717 -3.576 -38.220 1.00 87.44 104 ASN A C 1
ATOM 806 O O . ASN A 1 104 ? 5.366 -4.090 -37.305 1.00 87.44 104 ASN A O 1
ATOM 810 N N . ARG A 1 105 ? 4.710 -4.083 -39.457 1.00 89.38 105 ARG A N 1
ATOM 811 C CA . ARG A 1 105 ? 5.397 -5.328 -39.838 1.00 89.38 105 ARG A CA 1
ATOM 812 C C . ARG A 1 105 ? 6.897 -5.323 -39.528 1.00 89.38 105 ARG A C 1
ATOM 814 O O . ARG A 1 105 ? 7.419 -6.361 -39.134 1.00 89.38 105 ARG A O 1
ATOM 821 N N . ALA A 1 106 ? 7.584 -4.188 -39.673 1.00 89.88 106 ALA A N 1
ATOM 822 C CA . ALA A 1 106 ? 9.020 -4.096 -39.400 1.00 89.88 106 ALA A CA 1
ATOM 823 C C . ALA A 1 106 ? 9.318 -4.217 -37.898 1.00 89.88 106 ALA A C 1
ATOM 825 O O . ALA A 1 106 ? 10.210 -4.972 -37.509 1.00 89.88 106 ALA A O 1
ATOM 826 N N . LEU A 1 107 ? 8.527 -3.541 -37.054 1.00 89.50 107 LEU A N 1
ATOM 827 C CA . LEU A 1 107 ? 8.616 -3.675 -35.596 1.00 89.50 107 LEU A CA 1
ATOM 828 C C . LEU A 1 107 ? 8.310 -5.105 -35.154 1.00 89.50 107 LEU A C 1
ATOM 830 O O . LEU A 1 107 ? 9.080 -5.692 -34.397 1.00 89.50 107 LEU A O 1
ATOM 834 N N . LYS A 1 108 ? 7.229 -5.690 -35.676 1.00 87.25 108 LYS A N 1
ATOM 835 C CA . LYS A 1 108 ? 6.816 -7.058 -35.352 1.00 87.25 108 LYS A CA 1
ATOM 836 C C . LYS A 1 108 ? 7.899 -8.081 -35.700 1.00 87.25 108 LYS A C 1
ATOM 838 O O . LYS A 1 108 ? 8.331 -8.825 -34.823 1.00 87.25 108 LYS A O 1
ATOM 843 N N . ALA A 1 109 ? 8.412 -8.043 -36.930 1.00 88.81 109 ALA A N 1
ATOM 844 C CA . ALA A 1 109 ? 9.476 -8.939 -37.378 1.00 88.81 109 ALA A CA 1
ATOM 845 C C . ALA A 1 109 ? 10.773 -8.758 -36.570 1.00 88.81 109 ALA A C 1
ATOM 847 O O . ALA A 1 109 ? 11.449 -9.733 -36.239 1.00 88.81 109 ALA A O 1
ATOM 848 N N . TRP A 1 110 ? 11.128 -7.519 -36.212 1.00 90.06 110 TRP A N 1
ATOM 849 C CA . TRP A 1 110 ? 12.300 -7.264 -35.376 1.00 90.06 110 TRP A CA 1
ATOM 850 C C . TRP A 1 110 ? 12.120 -7.820 -33.958 1.00 90.06 110 TRP A C 1
ATOM 852 O O . TRP A 1 110 ? 13.031 -8.465 -33.437 1.00 90.06 110 TRP A O 1
ATOM 862 N N . CYS A 1 111 ? 10.944 -7.642 -33.353 1.00 85.69 111 CYS A N 1
ATOM 863 C CA . CYS A 1 111 ? 10.610 -8.208 -32.045 1.00 85.69 111 CYS A CA 1
ATOM 864 C C . CYS A 1 111 ? 10.621 -9.746 -32.053 1.00 85.69 111 CYS A C 1
ATOM 866 O O . CYS A 1 111 ? 11.106 -10.364 -31.109 1.00 85.69 111 CYS A O 1
ATOM 868 N N . GLU A 1 112 ? 10.120 -10.383 -33.112 1.00 83.50 112 GLU A N 1
ATOM 869 C CA . GLU A 1 112 ? 10.155 -11.843 -33.291 1.00 83.50 112 GLU A CA 1
ATOM 870 C C . GLU A 1 112 ? 11.582 -12.375 -33.493 1.00 83.50 112 GLU A C 1
ATOM 872 O O . GLU A 1 112 ? 11.936 -13.436 -32.983 1.00 83.50 112 GLU A O 1
ATOM 877 N N . LYS A 1 113 ? 12.447 -11.619 -34.174 1.00 82.31 113 LYS A N 1
ATOM 878 C CA . LYS A 1 113 ? 13.851 -12.002 -34.379 1.00 82.31 113 LYS A CA 1
ATOM 879 C C . LYS A 1 113 ? 14.714 -11.827 -33.124 1.00 82.31 113 LYS A C 1
ATOM 881 O O . LYS A 1 113 ? 15.663 -12.579 -32.928 1.00 82.31 113 LYS A O 1
ATOM 886 N N . ASN A 1 114 ? 14.376 -10.871 -32.258 1.00 77.75 114 ASN A N 1
ATOM 887 C CA . ASN A 1 114 ? 15.092 -10.578 -31.008 1.00 77.75 114 ASN A CA 1
ATOM 888 C C . ASN A 1 114 ? 14.385 -11.177 -29.762 1.00 77.75 114 ASN A C 1
ATOM 890 O O . ASN A 1 114 ? 14.604 -10.746 -28.630 1.00 77.75 114 ASN A O 1
ATOM 894 N N . HIS A 1 115 ? 13.514 -12.176 -29.964 1.00 62.72 115 HIS A N 1
ATOM 895 C CA . HIS A 1 115 ? 12.501 -12.639 -29.002 1.00 62.72 115 HIS A CA 1
ATOM 896 C C . HIS A 1 115 ? 13.023 -13.410 -27.782 1.00 62.72 115 HIS A C 1
ATOM 898 O O . HIS A 1 115 ? 12.309 -13.519 -26.784 1.00 62.72 115 HIS A O 1
ATOM 904 N N . SER A 1 116 ? 14.247 -13.943 -27.816 1.00 63.22 116 SER A N 1
ATOM 905 C CA . SER A 1 116 ? 14.810 -14.712 -26.692 1.00 63.22 116 SER A CA 1
ATOM 906 C C . SER A 1 116 ? 14.893 -13.876 -25.408 1.00 63.22 116 SER A C 1
ATOM 908 O O . SER A 1 116 ? 14.539 -14.356 -24.331 1.00 63.22 116 SER A O 1
ATOM 910 N N . SER A 1 117 ? 15.239 -12.591 -25.523 1.00 60.28 117 SER A N 1
ATOM 911 C CA . SER A 1 117 ? 15.221 -11.631 -24.412 1.00 60.28 117 SER A CA 1
ATOM 912 C C . SER A 1 117 ? 13.799 -11.206 -24.005 1.00 60.28 117 SER A C 1
ATOM 914 O O . SER A 1 117 ? 13.566 -10.877 -22.842 1.00 60.28 117 SER A O 1
ATOM 916 N N . LEU A 1 118 ? 12.830 -11.252 -24.928 1.00 58.25 118 LEU A N 1
ATOM 917 C CA . LEU A 1 118 ? 11.431 -10.872 -24.685 1.00 58.25 118 LEU A CA 1
ATOM 918 C C . LEU A 1 118 ? 10.628 -11.971 -23.969 1.00 58.25 118 LEU A C 1
ATOM 920 O O . LEU A 1 118 ? 9.740 -11.654 -23.181 1.00 58.25 118 LEU A O 1
ATOM 924 N N . ASN A 1 119 ? 10.955 -13.251 -24.170 1.00 60.81 119 ASN A N 1
ATOM 925 C CA . ASN A 1 119 ? 10.314 -14.365 -23.456 1.00 60.81 119 ASN A CA 1
ATOM 926 C C . ASN A 1 119 ? 10.546 -14.307 -21.941 1.00 60.81 119 ASN A C 1
ATOM 928 O O . ASN A 1 119 ? 9.619 -14.537 -21.167 1.00 60.81 119 ASN A O 1
ATOM 932 N N . ARG A 1 120 ? 11.754 -13.920 -21.509 1.00 62.16 120 ARG A N 1
ATOM 933 C CA . ARG A 1 120 ? 12.062 -13.691 -20.088 1.00 62.16 120 ARG A CA 1
ATOM 934 C C . ARG A 1 120 ? 11.217 -12.553 -19.509 1.00 62.16 120 ARG A C 1
ATOM 936 O O . ARG A 1 120 ? 10.735 -12.659 -18.388 1.00 62.16 120 ARG A O 1
ATOM 943 N N . ILE A 1 121 ? 10.994 -11.491 -20.284 1.00 61.78 121 ILE A N 1
ATOM 944 C CA . ILE A 1 121 ? 10.144 -10.360 -19.884 1.00 61.78 121 ILE A CA 1
ATOM 945 C C . ILE A 1 121 ? 8.677 -10.804 -19.785 1.00 61.78 121 ILE A C 1
ATOM 947 O O . ILE A 1 121 ? 8.039 -10.526 -18.775 1.00 61.78 121 ILE A O 1
ATOM 951 N N . LYS A 1 122 ? 8.157 -11.571 -20.754 1.00 65.50 122 LYS A N 1
ATOM 952 C CA . LYS A 1 122 ? 6.799 -12.145 -20.688 1.00 65.50 122 LYS A CA 1
ATOM 953 C C . LYS A 1 122 ? 6.587 -13.009 -19.441 1.00 65.50 122 LYS A C 1
ATOM 955 O O . LYS A 1 122 ? 5.565 -12.864 -18.783 1.00 65.50 122 LYS A O 1
ATOM 960 N N . GLN A 1 123 ? 7.558 -13.852 -19.086 1.00 72.75 123 GLN A N 1
ATOM 961 C CA . GLN A 1 123 ? 7.500 -14.678 -17.872 1.00 72.75 123 GLN A CA 1
ATOM 962 C C . GLN A 1 123 ? 7.489 -13.833 -16.590 1.00 72.75 123 GLN A C 1
ATOM 964 O O . GLN A 1 123 ? 6.737 -14.126 -15.665 1.00 72.75 123 GLN A O 1
ATOM 969 N N . VAL A 1 124 ? 8.289 -12.761 -16.536 1.00 72.19 124 VAL A N 1
ATOM 970 C CA . VAL A 1 124 ? 8.291 -11.822 -15.399 1.00 72.19 124 VAL A CA 1
ATOM 971 C C . VAL A 1 124 ? 6.953 -11.087 -15.286 1.00 72.19 124 VAL A C 1
ATOM 973 O O . VAL A 1 124 ? 6.410 -10.997 -14.189 1.00 72.19 124 VAL A O 1
ATOM 976 N N . HIS A 1 125 ? 6.391 -10.620 -16.403 1.00 68.75 125 HIS A N 1
ATOM 977 C CA . HIS A 1 125 ? 5.083 -9.961 -16.419 1.00 68.75 125 HIS A CA 1
ATOM 978 C C . HIS A 1 125 ? 3.951 -10.900 -15.986 1.00 68.75 125 HIS A C 1
ATOM 980 O O . HIS A 1 125 ? 3.154 -10.517 -15.137 1.00 68.75 125 HIS A O 1
ATOM 986 N N . GLN A 1 126 ? 3.920 -12.137 -16.491 1.00 79.44 126 GLN A N 1
ATOM 987 C CA . GLN A 1 126 ? 2.934 -13.141 -16.073 1.00 79.44 126 GLN A CA 1
ATOM 988 C C . GLN A 1 126 ? 3.013 -13.427 -14.572 1.00 79.44 126 GLN A C 1
ATOM 990 O O . GLN A 1 126 ? 1.983 -13.515 -13.908 1.00 79.44 126 GLN A O 1
ATOM 995 N N . LYS A 1 127 ? 4.229 -13.522 -14.022 1.00 83.56 127 LYS A N 1
ATOM 996 C CA . LYS A 1 127 ? 4.422 -13.695 -12.582 1.00 83.56 127 LYS A CA 1
ATOM 997 C C . LYS A 1 127 ? 3.880 -12.500 -11.791 1.00 83.56 127 LYS A C 1
ATOM 999 O O . LYS A 1 127 ? 3.144 -12.698 -10.836 1.00 83.56 127 LYS A O 1
ATOM 1004 N N . TRP A 1 128 ? 4.177 -11.270 -12.210 1.00 80.81 128 TRP A N 1
ATOM 1005 C CA . TRP A 1 128 ? 3.653 -10.070 -11.545 1.00 80.81 128 TRP A CA 1
ATOM 1006 C C . TRP A 1 128 ? 2.130 -9.956 -11.613 1.00 80.81 128 TRP A C 1
ATOM 1008 O O . TRP A 1 128 ? 1.508 -9.504 -10.656 1.00 80.81 128 TRP A O 1
ATOM 1018 N N . GLU A 1 129 ? 1.516 -10.350 -12.726 1.00 82.25 129 GLU A N 1
ATOM 1019 C CA . GLU A 1 129 ? 0.057 -10.381 -12.852 1.00 82.25 129 GLU A CA 1
ATOM 1020 C C . GLU A 1 129 ? -0.569 -11.412 -11.909 1.00 82.25 129 GLU A C 1
ATOM 1022 O O . GLU A 1 129 ? -1.562 -11.104 -11.250 1.00 82.25 129 GLU A O 1
ATOM 1027 N N . GLN A 1 130 ? 0.041 -12.594 -11.787 1.00 85.69 130 GLN A N 1
ATOM 1028 C CA . GLN A 1 130 ? -0.379 -13.618 -10.832 1.00 85.69 130 GLN A CA 1
ATOM 1029 C C . GLN A 1 130 ? -0.217 -13.143 -9.385 1.00 85.69 130 GLN A C 1
ATOM 1031 O O . GLN A 1 130 ? -1.160 -13.275 -8.607 1.00 85.69 130 GLN A O 1
ATOM 1036 N N . ASP A 1 131 ? 0.927 -12.556 -9.033 1.00 87.75 131 ASP A N 1
ATOM 1037 C CA . ASP A 1 131 ? 1.191 -12.036 -7.686 1.00 87.75 131 ASP A CA 1
ATOM 1038 C C . ASP A 1 131 ? 0.168 -10.943 -7.321 1.00 87.75 131 ASP A C 1
ATOM 1040 O O . ASP A 1 131 ? -0.477 -11.016 -6.275 1.00 87.75 131 ASP A O 1
ATOM 1044 N N . ARG A 1 132 ? -0.093 -9.992 -8.233 1.00 86.88 132 ARG A N 1
ATOM 1045 C CA . ARG A 1 132 ? -1.117 -8.949 -8.038 1.00 86.88 132 ARG A CA 1
ATOM 1046 C C . ARG A 1 132 ? -2.523 -9.515 -7.872 1.00 86.88 132 ARG A C 1
ATOM 1048 O O . ARG A 1 132 ? -3.304 -8.973 -7.094 1.00 86.88 132 ARG A O 1
ATOM 1055 N N . PHE A 1 133 ? -2.874 -10.555 -8.625 1.00 88.38 133 PHE A N 1
ATOM 1056 C CA . PHE A 1 133 ? -4.186 -11.186 -8.506 1.00 88.38 133 PHE A CA 1
ATOM 1057 C C . PHE A 1 133 ? -4.366 -11.823 -7.121 1.00 88.38 133 PHE A C 1
ATOM 1059 O O . PHE A 1 133 ? -5.375 -11.567 -6.466 1.00 88.38 133 PHE A O 1
ATOM 1066 N N . HIS A 1 134 ? -3.360 -12.562 -6.640 1.00 89.56 134 HIS A N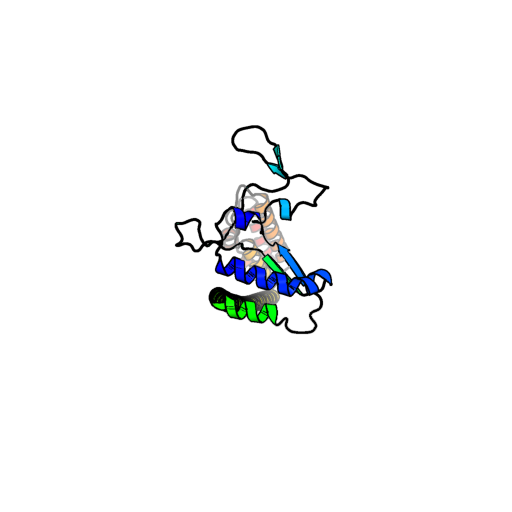 1
ATOM 1067 C CA . HIS A 1 134 ? -3.382 -13.155 -5.301 1.00 89.56 134 HIS A CA 1
ATOM 1068 C C . HIS A 1 134 ? -3.428 -12.090 -4.197 1.00 89.56 134 HIS A C 1
ATOM 1070 O O . HIS A 1 134 ? -4.170 -12.251 -3.231 1.00 89.56 134 HIS A O 1
ATOM 1076 N N . GLU A 1 135 ? -2.690 -10.984 -4.336 1.00 88.06 135 GLU A N 1
ATOM 1077 C CA . GLU A 1 135 ? -2.746 -9.866 -3.382 1.00 88.06 135 GLU A CA 1
ATOM 1078 C C . GLU A 1 135 ? -4.150 -9.252 -3.301 1.00 88.06 135 GLU A C 1
ATOM 1080 O O . GLU A 1 135 ? -4.661 -9.013 -2.206 1.00 88.06 135 GLU A O 1
ATOM 1085 N N . ILE A 1 136 ? -4.801 -9.030 -4.448 1.00 90.25 136 ILE A N 1
ATOM 1086 C CA . ILE A 1 136 ? -6.168 -8.495 -4.497 1.00 90.25 136 ILE A CA 1
ATOM 1087 C C . ILE A 1 136 ? -7.154 -9.479 -3.856 1.00 90.25 136 ILE A C 1
ATOM 1089 O O . ILE A 1 136 ? -8.012 -9.061 -3.078 1.00 90.25 136 ILE A O 1
ATOM 1093 N N . GLU A 1 137 ? -7.034 -10.775 -4.144 1.00 92.38 137 GLU A N 1
ATOM 1094 C CA . GLU A 1 137 ? -7.907 -11.804 -3.573 1.00 92.38 137 GLU A CA 1
ATOM 1095 C C . GLU A 1 137 ? -7.748 -11.901 -2.047 1.00 92.38 137 GLU A C 1
ATOM 1097 O O . GLU A 1 137 ? -8.742 -11.922 -1.315 1.00 92.38 137 GLU A O 1
ATOM 1102 N N . GLN A 1 138 ? -6.509 -11.861 -1.548 1.00 92.00 138 GLN A N 1
ATOM 1103 C CA . GLN A 1 138 ? -6.222 -11.836 -0.112 1.00 92.00 138 GLN A CA 1
ATOM 1104 C C . GLN A 1 138 ? -6.789 -10.585 0.564 1.00 92.00 138 GLN A C 1
ATOM 1106 O O . GLN A 1 138 ? -7.409 -10.694 1.624 1.00 92.00 138 GLN A O 1
ATOM 1111 N N . GLN A 1 139 ? -6.641 -9.409 -0.052 1.00 91.81 139 GLN A N 1
ATOM 1112 C CA . GLN A 1 139 ? -7.218 -8.165 0.466 1.00 91.81 139 GLN A CA 1
ATOM 1113 C C . GLN A 1 139 ? -8.747 -8.225 0.521 1.00 91.81 139 GLN A C 1
ATOM 1115 O O . GLN A 1 139 ? -9.344 -7.825 1.521 1.00 91.81 139 GLN A O 1
ATOM 1120 N N . GLN A 1 140 ? -9.396 -8.760 -0.515 1.00 93.06 140 GLN A N 1
ATOM 1121 C CA . GLN A 1 140 ? -10.852 -8.915 -0.531 1.00 93.06 140 GLN A CA 1
ATOM 1122 C C . GLN A 1 140 ? -11.339 -9.910 0.528 1.00 93.06 140 GLN A C 1
ATOM 1124 O O . GLN A 1 140 ? -12.342 -9.650 1.196 1.00 93.06 140 GLN A O 1
ATOM 1129 N N . ALA A 1 141 ? -10.636 -11.030 0.711 1.00 94.19 141 ALA A N 1
ATOM 1130 C CA . ALA A 1 141 ? -10.962 -12.009 1.744 1.00 94.19 141 ALA A CA 1
ATOM 1131 C C . ALA A 1 141 ? -10.793 -11.428 3.158 1.00 94.19 141 ALA A C 1
ATOM 1133 O O . ALA A 1 141 ? -11.640 -11.659 4.023 1.00 94.19 141 ALA A O 1
ATOM 1134 N N . GLN A 1 142 ? -9.737 -10.642 3.384 1.00 94.06 142 GLN A N 1
ATOM 1135 C CA . GLN A 1 142 ? -9.494 -9.970 4.658 1.00 94.06 142 GLN A CA 1
ATOM 1136 C C . GLN A 1 142 ? -10.579 -8.931 4.961 1.00 94.06 142 GLN A C 1
ATOM 1138 O O . GLN A 1 142 ? -11.147 -8.941 6.052 1.00 94.06 142 GLN A O 1
ATOM 1143 N N . LEU A 1 143 ? -10.939 -8.101 3.977 1.00 95.12 143 LEU A N 1
ATOM 1144 C CA . LEU A 1 143 ? -11.982 -7.089 4.138 1.00 95.12 143 LEU A CA 1
ATOM 1145 C C . LEU A 1 143 ? -13.346 -7.716 4.460 1.00 95.12 143 LEU A C 1
ATOM 1147 O O . LEU A 1 143 ? -14.066 -7.207 5.315 1.00 95.12 143 LEU A O 1
ATOM 1151 N N . LYS A 1 144 ? -13.693 -8.844 3.822 1.00 95.50 144 LYS A N 1
ATOM 1152 C CA . LYS A 1 144 ? -14.927 -9.584 4.140 1.00 95.50 144 LYS A CA 1
ATOM 1153 C C . LYS A 1 144 ? -14.932 -10.098 5.578 1.00 95.50 144 LYS A C 1
ATOM 1155 O O . LYS A 1 144 ? -15.907 -9.872 6.287 1.00 95.50 144 LYS A O 1
ATOM 1160 N N . LYS A 1 145 ? -13.837 -10.714 6.038 1.00 95.62 145 LYS A N 1
ATOM 1161 C CA . LYS A 1 145 ? -13.718 -11.183 7.430 1.00 95.62 145 LYS A CA 1
ATOM 1162 C C . LYS A 1 145 ? -13.836 -10.044 8.440 1.00 95.62 145 LYS A C 1
ATOM 1164 O O . LYS A 1 145 ? -14.477 -10.205 9.473 1.00 95.62 145 LYS A O 1
ATOM 1169 N N . GLU A 1 146 ? -13.232 -8.894 8.152 1.00 94.25 146 GLU A N 1
ATOM 1170 C CA . GLU A 1 146 ? -13.328 -7.711 9.013 1.00 94.25 146 GLU A CA 1
ATOM 1171 C C . GLU A 1 146 ? -14.753 -7.155 9.065 1.00 94.25 146 GLU A C 1
ATOM 1173 O O . GLU A 1 146 ? -15.239 -6.828 10.146 1.00 94.25 146 GLU A O 1
ATOM 1178 N N . GLN A 1 147 ? -15.450 -7.105 7.926 1.00 94.94 147 GLN A N 1
ATOM 1179 C CA . GLN A 1 147 ? -16.854 -6.696 7.865 1.00 94.94 147 GLN A CA 1
ATOM 1180 C C . GLN A 1 147 ? -17.767 -7.655 8.636 1.00 94.94 147 GLN A C 1
ATOM 1182 O O . GLN A 1 147 ? -18.630 -7.196 9.382 1.00 94.94 147 GLN A O 1
ATOM 1187 N N . GLU A 1 148 ? -17.569 -8.966 8.493 1.00 94.69 148 GLU A N 1
ATOM 1188 C CA . GLU A 1 148 ? -18.320 -9.986 9.233 1.00 94.69 148 GLU A CA 1
ATOM 1189 C C . GLU A 1 148 ? -18.075 -9.877 10.745 1.00 94.69 148 GLU A C 1
ATOM 1191 O O . GLU A 1 148 ? -19.028 -9.856 11.524 1.00 94.69 148 GLU A O 1
ATOM 1196 N N . ALA A 1 149 ? -16.816 -9.719 11.168 1.00 95.69 149 ALA A N 1
ATOM 1197 C CA . ALA A 1 149 ? -16.467 -9.526 12.574 1.00 95.69 149 ALA A CA 1
ATOM 1198 C C . ALA A 1 149 ? -17.064 -8.231 13.150 1.00 95.69 149 ALA A C 1
ATOM 1200 O O . ALA A 1 149 ? -17.524 -8.211 14.289 1.00 95.69 149 ALA A O 1
ATOM 1201 N N . GLU A 1 150 ? -17.086 -7.150 12.371 1.00 95.25 150 GLU A N 1
ATOM 1202 C CA . GLU A 1 150 ? -17.669 -5.879 12.795 1.00 95.25 150 GLU A CA 1
ATOM 1203 C C . GLU A 1 150 ? -19.196 -5.945 12.899 1.00 95.25 150 GLU A C 1
ATOM 1205 O O . GLU A 1 150 ? -19.775 -5.438 13.858 1.00 95.25 150 GLU A O 1
ATOM 1210 N N . GLN A 1 151 ? -19.861 -6.610 11.952 1.00 94.56 151 GLN A N 1
ATOM 1211 C CA . GLN A 1 151 ? -21.300 -6.864 12.042 1.00 94.56 151 GLN A CA 1
ATOM 1212 C C . GLN A 1 151 ? -21.643 -7.714 13.264 1.00 94.56 151 GLN A C 1
ATOM 1214 O O . GLN A 1 151 ? -22.629 -7.432 13.943 1.00 94.56 151 GLN A O 1
ATOM 1219 N N . GLN A 1 152 ? -20.822 -8.720 13.566 1.00 94.81 152 GLN A N 1
ATOM 1220 C CA . GLN A 1 152 ? -21.008 -9.558 14.742 1.00 94.81 152 GLN A CA 1
ATOM 1221 C C . GLN A 1 152 ? -20.839 -8.752 16.037 1.00 94.81 152 GLN A C 1
ATOM 1223 O O . GLN A 1 152 ? -21.711 -8.811 16.900 1.00 94.81 152 GLN A O 1
ATOM 1228 N N . ARG A 1 153 ? -19.795 -7.916 16.138 1.00 96.31 153 ARG A N 1
ATOM 1229 C CA . ARG A 1 153 ? -19.599 -7.016 17.288 1.00 96.31 153 ARG A CA 1
ATOM 1230 C C . ARG A 1 153 ? -20.763 -6.049 17.485 1.00 96.31 153 ARG A C 1
ATOM 1232 O O . ARG A 1 153 ? -21.186 -5.837 18.615 1.00 96.31 153 ARG A O 1
ATOM 1239 N N . LYS A 1 154 ? -21.299 -5.479 16.403 1.00 96.00 154 LYS A N 1
ATOM 1240 C CA . LYS A 1 154 ? -22.462 -4.582 16.480 1.00 96.00 154 LYS A CA 1
ATOM 1241 C C . LYS A 1 154 ? -23.705 -5.298 16.993 1.00 96.00 154 LYS A C 1
ATOM 1243 O O . LYS A 1 154 ? -24.360 -4.768 17.879 1.00 96.00 154 LYS A O 1
ATOM 1248 N N . LYS A 1 155 ? -23.986 -6.508 16.500 1.00 95.19 155 LYS A N 1
ATOM 1249 C CA . LYS A 1 155 ? -25.102 -7.323 17.004 1.00 95.19 155 LYS A CA 1
ATOM 1250 C C . LYS A 1 155 ? -24.933 -7.671 18.482 1.00 95.19 155 LYS A C 1
ATOM 1252 O O . LYS A 1 155 ? -25.878 -7.541 19.246 1.00 95.19 155 LYS A O 1
ATOM 1257 N N . GLU A 1 156 ? -23.731 -8.066 18.896 1.00 95.00 156 GLU A N 1
ATOM 1258 C CA . GLU A 1 156 ? -23.439 -8.376 20.301 1.00 95.00 156 GLU A CA 1
ATOM 1259 C C . GLU A 1 156 ? -23.595 -7.151 21.215 1.00 95.00 156 GLU A C 1
ATOM 1261 O O . GLU A 1 156 ? -24.112 -7.270 22.327 1.00 95.00 156 GLU A O 1
ATOM 1266 N N . GLU A 1 157 ? -23.188 -5.969 20.747 1.00 94.75 157 GLU A N 1
ATOM 1267 C CA . GLU A 1 157 ? -23.374 -4.709 21.468 1.00 94.75 157 GLU A CA 1
ATOM 1268 C C . GLU A 1 157 ? -24.855 -4.317 21.559 1.00 94.75 157 GLU A C 1
ATOM 1270 O O . GLU A 1 157 ? -25.332 -3.978 22.640 1.00 94.75 157 GLU A O 1
ATOM 1275 N N . GLU A 1 158 ? -25.598 -4.409 20.453 1.00 94.06 158 GLU A N 1
ATOM 1276 C CA . GLU A 1 158 ? -27.044 -4.165 20.417 1.00 94.06 158 GLU A CA 1
ATOM 1277 C C . GLU A 1 158 ? -27.788 -5.107 21.375 1.00 94.06 158 GLU A C 1
ATOM 1279 O O . GLU A 1 158 ? -28.614 -4.653 22.169 1.00 94.06 158 GLU A O 1
ATOM 1284 N N . ASP A 1 159 ? -27.432 -6.394 21.384 1.00 94.31 159 ASP A N 1
ATOM 1285 C CA . ASP A 1 159 ? -27.985 -7.387 22.307 1.00 94.31 159 ASP A CA 1
ATOM 1286 C C . ASP A 1 159 ? -27.637 -7.075 23.770 1.00 94.31 159 ASP A C 1
ATOM 1288 O O . ASP A 1 159 ? -28.474 -7.253 24.663 1.00 94.31 159 ASP A O 1
ATOM 1292 N N . ARG A 1 160 ? -26.415 -6.601 24.048 1.00 95.81 160 ARG A N 1
ATOM 1293 C CA . ARG A 1 160 ? -26.009 -6.185 25.400 1.00 95.81 160 ARG A CA 1
ATOM 1294 C C . ARG A 1 160 ? -26.811 -4.974 25.863 1.00 95.81 160 ARG A C 1
ATOM 1296 O O . ARG A 1 160 ? -27.359 -5.005 26.964 1.00 95.81 160 ARG A O 1
ATOM 1303 N N . ILE A 1 161 ? -26.925 -3.948 25.022 1.00 95.81 161 ILE A N 1
ATOM 1304 C CA . ILE A 1 161 ? -27.694 -2.734 25.319 1.00 95.81 161 ILE A CA 1
ATOM 1305 C C . ILE A 1 161 ? -29.171 -3.081 25.539 1.00 95.81 161 ILE A C 1
ATOM 1307 O O . ILE A 1 161 ? -29.773 -2.602 26.500 1.00 95.81 161 ILE A O 1
ATOM 1311 N N . ALA A 1 162 ? -29.753 -3.949 24.706 1.00 95.81 162 ALA A N 1
ATOM 1312 C CA . ALA A 1 162 ? -31.136 -4.393 24.857 1.00 95.81 162 ALA A CA 1
ATOM 1313 C C . ALA A 1 162 ? -31.361 -5.138 26.184 1.00 95.81 162 ALA A C 1
ATOM 1315 O O . ALA A 1 162 ? -32.340 -4.868 26.884 1.00 95.81 162 ALA A O 1
ATOM 1316 N N . LYS A 1 163 ? -30.435 -6.026 26.577 1.00 94.81 163 LYS A N 1
ATOM 1317 C CA . LYS A 1 163 ? -30.487 -6.720 27.875 1.00 94.81 163 LYS A CA 1
ATOM 1318 C C . LYS A 1 163 ? -30.357 -5.755 29.049 1.00 94.81 163 LYS A C 1
ATOM 1320 O O . LYS A 1 163 ? -31.139 -5.854 29.992 1.00 94.81 163 LYS A O 1
ATOM 1325 N N . GLU A 1 164 ? -29.416 -4.815 29.000 1.00 94.56 164 GLU A N 1
ATOM 1326 C CA . GLU A 1 164 ? -29.255 -3.803 30.050 1.00 94.56 164 GLU A CA 1
ATOM 1327 C C . GLU A 1 164 ? -30.486 -2.904 30.174 1.00 94.56 164 GLU A C 1
ATOM 1329 O O . GLU A 1 164 ? -30.910 -2.583 31.285 1.00 94.56 164 GLU A O 1
ATOM 1334 N N . LEU A 1 165 ? -31.088 -2.508 29.049 1.00 94.62 165 LEU A N 1
ATOM 1335 C CA . LEU A 1 165 ? -32.297 -1.693 29.049 1.00 94.62 165 LEU A CA 1
ATOM 1336 C C . LEU A 1 165 ? -33.481 -2.457 29.649 1.00 94.62 165 LEU A C 1
ATOM 1338 O O . LEU A 1 165 ? -34.174 -1.911 30.505 1.00 94.62 165 LEU A O 1
ATOM 1342 N N . ALA A 1 166 ? -33.672 -3.722 29.264 1.00 94.06 166 ALA A N 1
ATOM 1343 C CA . ALA A 1 166 ? -34.712 -4.577 29.831 1.00 94.06 166 ALA A CA 1
ATOM 1344 C C . ALA A 1 166 ? -34.522 -4.774 31.345 1.00 94.06 166 ALA A C 1
ATOM 1346 O O . ALA A 1 166 ? -35.476 -4.633 32.109 1.00 94.06 166 ALA A O 1
ATOM 1347 N N . GLN A 1 167 ? -33.286 -5.007 31.801 1.00 92.38 167 GLN A N 1
ATOM 1348 C CA . GLN A 1 167 ? -32.974 -5.120 33.229 1.00 92.38 167 GLN A CA 1
ATOM 1349 C C . GLN A 1 167 ? -33.242 -3.815 33.985 1.00 92.38 167 GLN A C 1
ATOM 1351 O O . GLN A 1 167 ? -33.839 -3.845 35.061 1.00 92.38 167 GLN A O 1
ATOM 1356 N N . LYS A 1 168 ? -32.844 -2.661 33.434 1.00 90.69 168 LYS A N 1
ATOM 1357 C CA . LYS A 1 168 ? -33.126 -1.350 34.043 1.00 90.69 168 LYS A CA 1
ATOM 1358 C C . LYS A 1 168 ? -34.626 -1.081 34.124 1.00 90.69 168 LYS A C 1
ATOM 1360 O O . LYS A 1 168 ? -35.087 -0.610 35.159 1.00 90.69 168 LYS A O 1
ATOM 1365 N N . GLN A 1 169 ? -35.387 -1.407 33.080 1.00 90.56 169 GLN A N 1
ATOM 1366 C CA . GLN A 1 169 ? -36.846 -1.271 33.079 1.00 90.56 169 GLN A CA 1
ATOM 1367 C C . GLN A 1 169 ? -37.503 -2.190 34.113 1.00 90.56 169 GLN A C 1
ATOM 1369 O O . GLN A 1 169 ? -38.367 -1.742 34.862 1.00 90.56 169 GLN A O 1
ATOM 1374 N N . GLU A 1 170 ? -37.065 -3.446 34.219 1.00 89.06 170 GLU A N 1
ATOM 1375 C CA . GLU A 1 170 ? -37.577 -4.382 35.223 1.00 89.06 170 GLU A CA 1
ATOM 1376 C C . GLU A 1 170 ? -37.258 -3.909 36.649 1.00 89.06 170 GLU A C 1
ATOM 1378 O O . GLU A 1 170 ? -38.124 -3.933 37.524 1.00 89.06 170 GLU A O 1
ATOM 1383 N N . GLN A 1 171 ? -36.037 -3.422 36.890 1.00 86.25 171 GLN A N 1
ATOM 1384 C CA . GLN A 1 171 ? -35.656 -2.827 38.171 1.00 86.25 171 GLN A CA 1
ATOM 1385 C C . GLN A 1 171 ? -36.486 -1.578 38.485 1.00 86.25 171 GLN A C 1
ATOM 1387 O O . GLN A 1 171 ? -36.947 -1.425 39.614 1.00 86.25 171 GLN A O 1
ATOM 1392 N N . GLN A 1 172 ? -36.719 -0.701 37.506 1.00 86.19 172 GLN A N 1
ATOM 1393 C CA . GLN A 1 172 ? -37.567 0.479 37.684 1.00 86.19 172 GLN A CA 1
ATOM 1394 C C . GLN A 1 172 ? -39.016 0.097 37.997 1.00 86.19 172 GLN A C 1
ATOM 1396 O O . GLN A 1 172 ? -39.591 0.656 38.927 1.00 86.19 172 GLN A O 1
ATOM 1401 N N . ALA A 1 173 ? -39.585 -0.887 37.297 1.00 87.00 173 ALA A N 1
ATOM 1402 C CA . ALA A 1 173 ? -40.932 -1.383 37.569 1.00 87.00 173 ALA A CA 1
ATOM 1403 C C . ALA A 1 173 ? -41.038 -2.006 38.971 1.00 87.00 173 ALA A C 1
ATOM 1405 O O . ALA A 1 173 ? -41.978 -1.709 39.706 1.00 87.00 173 ALA A O 1
ATOM 1406 N N . LYS A 1 174 ? -40.039 -2.801 39.383 1.00 85.94 174 LYS A N 1
ATOM 1407 C CA . LYS A 1 174 ? -39.947 -3.354 40.745 1.00 85.94 174 LYS A CA 1
ATOM 1408 C C . LYS A 1 174 ? -39.915 -2.251 41.801 1.00 85.94 174 LYS A C 1
ATOM 1410 O O . LYS A 1 174 ? -40.632 -2.348 42.787 1.00 85.94 174 LYS A O 1
ATOM 1415 N N . ARG A 1 175 ? -39.131 -1.191 41.580 1.00 82.06 175 ARG A N 1
ATOM 1416 C CA . ARG A 1 175 ? -39.036 -0.042 42.499 1.00 82.06 175 ARG A CA 1
ATOM 1417 C C . ARG A 1 175 ? -40.307 0.800 42.535 1.00 82.06 175 ARG A C 1
ATOM 1419 O O . ARG A 1 175 ? -40.678 1.256 43.606 1.00 82.06 175 ARG A O 1
ATOM 1426 N N . ALA A 1 176 ? -40.980 0.988 41.401 1.00 83.38 176 ALA A N 1
ATOM 1427 C CA . ALA A 1 176 ? -42.251 1.711 41.336 1.00 83.38 176 ALA A CA 1
ATOM 1428 C C . ALA A 1 176 ? -43.399 0.948 42.021 1.00 83.38 176 ALA A C 1
ATOM 1430 O O . ALA A 1 176 ? -44.353 1.566 42.481 1.00 83.38 176 ALA A O 1
ATOM 1431 N N . ALA A 1 177 ? -43.302 -0.383 42.102 1.00 84.94 177 ALA A N 1
ATOM 1432 C CA . ALA A 1 177 ? -44.254 -1.236 42.810 1.00 84.94 177 ALA A CA 1
ATOM 1433 C C . ALA A 1 177 ? -43.958 -1.387 44.317 1.00 84.94 177 ALA A C 1
ATOM 1435 O O . ALA A 1 177 ? -44.769 -1.976 45.033 1.00 84.94 177 ALA A O 1
ATOM 1436 N N . MET A 1 178 ? -42.811 -0.900 44.810 1.00 85.81 178 MET A N 1
ATOM 1437 C CA . MET A 1 178 ? -42.503 -0.905 46.242 1.00 85.81 178 MET A CA 1
ATOM 1438 C C . MET A 1 178 ? -43.360 0.117 46.984 1.00 85.81 178 MET A C 1
ATOM 1440 O O . MET A 1 178 ? -43.667 1.190 46.468 1.00 85.81 178 MET A O 1
ATOM 1444 N N . SER A 1 179 ? -43.703 -0.207 48.228 1.00 87.75 179 SER A N 1
ATOM 1445 C CA . SER A 1 179 ? -44.352 0.743 49.125 1.00 87.75 179 SER A CA 1
ATOM 1446 C C . SER A 1 179 ? -43.414 1.909 49.468 1.00 87.75 179 SER A C 1
ATOM 1448 O O . SER A 1 179 ? -42.188 1.761 49.433 1.00 87.75 179 SER A O 1
ATOM 1450 N N . GLU A 1 180 ? -43.971 3.072 49.812 1.00 84.94 180 GLU A N 1
ATOM 1451 C CA . GLU A 1 180 ? -43.209 4.308 50.062 1.00 84.94 180 GLU A CA 1
ATOM 1452 C C . GLU A 1 180 ? -42.142 4.142 51.161 1.00 84.94 180 GLU A C 1
ATOM 1454 O O . GLU A 1 180 ? -41.007 4.608 51.017 1.00 84.94 180 GLU A O 1
ATOM 1459 N N . GLY A 1 181 ? -42.464 3.407 52.229 1.00 85.38 181 GLY A N 1
ATOM 1460 C CA . GLY A 1 181 ? -41.545 3.077 53.313 1.00 85.38 181 GLY A CA 1
ATOM 1461 C C . GLY A 1 181 ? -40.432 2.128 52.872 1.00 85.38 181 GLY A C 1
ATOM 1462 O O . GLY A 1 181 ? -39.267 2.360 53.191 1.00 85.38 181 GLY A O 1
ATOM 1463 N N . THR A 1 182 ? -40.750 1.103 52.077 1.00 87.75 182 THR A N 1
ATOM 1464 C CA . THR A 1 182 ? -39.745 0.173 51.526 1.00 87.75 182 THR A CA 1
ATOM 1465 C C . THR A 1 182 ? -38.792 0.889 50.563 1.00 87.75 182 THR A C 1
ATOM 1467 O O . THR A 1 182 ? -37.577 0.712 50.642 1.00 87.75 182 THR A O 1
ATOM 1470 N N . LEU A 1 183 ? -39.319 1.773 49.710 1.00 89.06 183 LEU A N 1
ATOM 1471 C CA . LEU A 1 183 ? -38.526 2.576 48.780 1.00 89.06 183 LEU A CA 1
ATOM 1472 C C . LEU A 1 183 ? -37.587 3.550 49.514 1.00 89.06 183 LEU A C 1
ATOM 1474 O O . LEU A 1 183 ? -36.437 3.723 49.109 1.00 89.06 183 LEU A O 1
ATOM 1478 N N . CYS A 1 184 ? -38.047 4.161 50.611 1.00 89.19 184 CYS A N 1
ATOM 1479 C CA . CYS A 1 184 ? -37.221 5.013 51.472 1.00 89.19 184 CYS A CA 1
ATOM 1480 C C . CYS A 1 184 ? -36.039 4.238 52.078 1.00 89.19 184 CYS A C 1
ATOM 1482 O O . CYS A 1 184 ? -34.894 4.694 52.005 1.00 89.19 184 CYS A O 1
ATOM 1484 N N . VAL A 1 185 ? -36.296 3.035 52.604 1.00 89.81 185 VAL A N 1
ATOM 1485 C CA . VAL A 1 185 ? -35.261 2.136 53.138 1.00 89.81 185 VAL A CA 1
ATOM 1486 C C . VAL A 1 185 ? -34.224 1.791 52.070 1.00 89.81 185 VAL A C 1
ATOM 1488 O O . VAL A 1 185 ? -33.023 1.896 52.326 1.00 89.81 185 VAL A O 1
ATOM 1491 N N . ASP A 1 186 ? -34.671 1.403 50.877 1.00 89.81 186 ASP A N 1
ATOM 1492 C CA . ASP A 1 186 ? -33.786 1.001 49.782 1.00 89.81 186 ASP A CA 1
ATOM 1493 C C . ASP A 1 186 ? -32.957 2.172 49.241 1.00 89.81 186 ASP A C 1
ATOM 1495 O O . ASP A 1 186 ? -31.760 2.015 48.995 1.00 89.81 186 ASP A O 1
ATOM 1499 N N . ASN A 1 187 ? -33.538 3.371 49.128 1.00 91.12 187 ASN A N 1
ATOM 1500 C CA . ASN A 1 187 ? -32.799 4.581 48.756 1.00 91.12 187 ASN A CA 1
ATOM 1501 C C . ASN A 1 187 ? -31.692 4.899 49.769 1.00 91.12 187 ASN A C 1
ATOM 1503 O O . ASN A 1 187 ? -30.574 5.223 49.373 1.00 91.12 187 ASN A O 1
ATOM 1507 N N . ILE A 1 188 ? -31.974 4.757 51.067 1.00 90.50 188 ILE A N 1
ATOM 1508 C CA . ILE A 1 188 ? -30.981 4.976 52.123 1.00 90.50 188 ILE A CA 1
ATOM 1509 C C . ILE A 1 188 ? -29.893 3.891 52.098 1.00 90.50 188 ILE A C 1
ATOM 1511 O O . ILE A 1 188 ? -28.719 4.208 52.274 1.00 90.50 188 ILE A O 1
ATOM 1515 N N . LYS A 1 189 ? -30.227 2.623 51.830 1.00 90.38 189 LYS A N 1
ATOM 1516 C CA . LYS A 1 189 ? -29.219 1.559 51.652 1.00 90.38 189 LYS A CA 1
ATOM 1517 C C . LYS A 1 189 ? -28.299 1.857 50.459 1.00 90.38 189 LYS A C 1
ATOM 1519 O O . LYS A 1 189 ? -27.083 1.778 50.606 1.00 90.38 189 LYS A O 1
ATOM 1524 N N . LEU A 1 190 ? -28.860 2.277 49.322 1.00 89.62 190 LEU A N 1
ATOM 1525 C CA . LEU A 1 190 ? -28.103 2.664 48.122 1.00 89.62 190 LEU A CA 1
ATOM 1526 C C . LEU A 1 190 ? -27.228 3.900 48.341 1.00 89.62 190 LEU A C 1
ATOM 1528 O O . LEU A 1 190 ? -26.096 3.945 47.862 1.00 89.62 190 LEU A O 1
ATOM 1532 N N . LEU A 1 191 ? -27.718 4.882 49.106 1.00 91.44 191 LEU A N 1
ATOM 1533 C CA . LEU A 1 191 ? -26.973 6.096 49.448 1.00 91.44 191 LEU A CA 1
ATOM 1534 C C . LEU A 1 191 ? -25.597 5.778 50.057 1.00 91.44 191 LEU A C 1
ATOM 1536 O O . LEU A 1 191 ? -24.636 6.527 49.832 1.00 91.44 191 LEU A O 1
ATOM 1540 N N . PHE A 1 192 ? -25.516 4.657 50.780 1.00 91.56 192 PHE A N 1
ATOM 1541 C CA . PHE A 1 192 ? -24.347 4.199 51.521 1.00 91.56 192 PHE A CA 1
ATOM 1542 C C . PHE A 1 192 ? -23.681 2.922 50.968 1.00 91.56 192 PHE A C 1
ATOM 1544 O O . PHE A 1 192 ? -22.681 2.495 51.537 1.00 91.56 192 PHE A O 1
ATOM 1551 N N . GLU A 1 193 ? -24.156 2.336 49.862 1.00 86.31 193 GLU A N 1
ATOM 1552 C CA . GLU A 1 193 ? -23.686 1.029 49.350 1.00 86.31 193 GLU A CA 1
ATOM 1553 C C . GLU A 1 193 ? -22.170 0.983 49.076 1.00 86.31 193 GLU A C 1
ATOM 1555 O O . GLU A 1 193 ? -21.519 -0.019 49.355 1.00 86.31 193 GLU A O 1
ATOM 1560 N N . ASN A 1 194 ? -21.589 2.095 48.616 1.00 84.56 194 ASN A N 1
ATOM 1561 C CA . ASN A 1 194 ? -20.143 2.255 48.406 1.00 84.56 194 ASN A CA 1
ATOM 1562 C C . ASN A 1 194 ? -19.542 3.391 49.250 1.00 84.56 194 ASN A C 1
ATOM 1564 O O . ASN A 1 194 ? -18.462 3.906 48.951 1.00 84.56 194 ASN A O 1
ATOM 1568 N N . PHE A 1 195 ? -20.248 3.831 50.292 1.00 87.00 195 PHE A N 1
ATOM 1569 C CA . PHE A 1 195 ? -19.785 4.939 51.114 1.00 87.00 195 PHE A CA 1
ATOM 1570 C C . PHE A 1 195 ? -18.628 4.507 52.014 1.00 87.00 195 PHE A C 1
ATOM 1572 O O . PHE A 1 195 ? -18.731 3.559 52.790 1.00 87.00 195 PHE A O 1
ATOM 1579 N N . THR A 1 196 ? -17.531 5.260 51.954 1.00 86.06 196 THR A N 1
ATOM 1580 C CA . THR A 1 196 ? -16.405 5.114 52.875 1.00 86.06 196 THR A CA 1
ATOM 1581 C C . THR A 1 196 ? -16.165 6.440 53.572 1.00 86.06 196 THR A C 1
ATOM 1583 O O . THR A 1 196 ? -15.842 7.437 52.931 1.00 86.06 196 THR A O 1
ATOM 1586 N N . TYR A 1 197 ? -16.295 6.449 54.897 1.00 87.81 197 TYR A N 1
ATOM 1587 C CA . TYR A 1 197 ? -16.075 7.656 55.681 1.00 87.81 197 TYR A CA 1
ATOM 1588 C C . TYR A 1 197 ? -14.629 8.146 55.554 1.00 87.81 197 TYR A C 1
ATOM 1590 O O . TYR A 1 197 ? -13.680 7.429 55.883 1.00 87.81 197 TYR A O 1
ATOM 1598 N N . ASN A 1 198 ? -14.469 9.396 55.119 1.00 87.38 198 ASN A N 1
ATOM 1599 C CA . ASN A 1 198 ? -13.166 10.024 54.943 1.00 87.38 198 ASN A CA 1
ATOM 1600 C C . ASN A 1 198 ? -13.087 11.334 55.732 1.00 87.38 198 ASN A C 1
ATOM 1602 O O . ASN A 1 198 ? -13.735 12.319 55.389 1.00 87.38 198 ASN A O 1
ATOM 1606 N N . LEU A 1 199 ? -12.227 11.372 56.753 1.00 83.19 199 LEU A N 1
ATOM 1607 C CA . LEU A 1 199 ? -12.012 12.552 57.604 1.00 83.19 199 LEU A CA 1
ATOM 1608 C C . LEU A 1 199 ? -11.571 13.805 56.831 1.00 83.19 199 LEU A C 1
ATOM 1610 O O . LEU A 1 199 ? -11.792 14.917 57.306 1.00 83.19 199 LEU A O 1
ATOM 1614 N N . ARG A 1 200 ? -10.935 13.633 55.665 1.00 84.88 200 ARG A N 1
ATOM 1615 C CA . ARG A 1 200 ? -10.432 14.729 54.825 1.00 84.88 200 ARG A CA 1
ATOM 1616 C C . ARG A 1 200 ? -11.464 15.244 53.819 1.00 84.88 200 ARG A C 1
ATOM 1618 O O . ARG A 1 200 ? -11.245 16.314 53.267 1.00 84.88 200 ARG A O 1
ATOM 1625 N N . ASN A 1 201 ? -12.565 14.520 53.596 1.00 85.69 201 ASN A N 1
ATOM 1626 C CA . ASN A 1 201 ? -13.628 14.913 52.667 1.00 85.69 201 ASN A CA 1
ATOM 1627 C C . ASN A 1 201 ? -14.935 15.222 53.413 1.00 85.69 201 ASN A C 1
ATOM 1629 O O . ASN A 1 201 ? -15.929 14.506 53.304 1.00 85.69 201 ASN A O 1
ATOM 1633 N N . GLN A 1 202 ? -14.910 16.276 54.233 1.00 83.56 202 GLN A N 1
ATOM 1634 C CA . GLN A 1 202 ? -16.061 16.647 55.063 1.00 83.56 202 GLN A CA 1
ATOM 1635 C C . GLN A 1 202 ? -17.278 17.070 54.234 1.00 83.56 202 GLN A C 1
ATOM 1637 O O . GLN A 1 202 ? -18.392 16.729 54.607 1.00 83.56 202 GLN A O 1
ATOM 1642 N N . SER A 1 203 ? -17.082 17.715 53.080 1.00 85.88 203 SER A N 1
ATOM 1643 C CA . SER A 1 203 ? -18.188 18.127 52.206 1.00 85.88 203 SER A CA 1
ATOM 1644 C C . SER A 1 203 ? -18.999 16.941 51.681 1.00 85.88 203 SER A C 1
ATOM 1646 O O . SER A 1 203 ? -20.224 16.994 51.684 1.00 85.88 203 SER A O 1
ATOM 1648 N N . GLU A 1 204 ? -18.342 15.849 51.280 1.00 85.81 204 GLU A N 1
ATOM 1649 C CA . GLU A 1 204 ? -19.027 14.627 50.838 1.00 85.81 204 GLU A CA 1
ATOM 1650 C C . GLU A 1 204 ? -19.748 13.926 52.001 1.00 85.81 204 GLU A C 1
ATOM 1652 O O . GLU A 1 204 ? -20.893 13.498 51.860 1.00 85.81 204 GLU A O 1
ATOM 1657 N N . ASN A 1 205 ? -19.124 13.872 53.183 1.00 88.88 205 ASN A N 1
ATOM 1658 C CA . ASN A 1 205 ? -19.759 13.328 54.387 1.00 88.88 205 ASN A CA 1
ATOM 1659 C C . ASN A 1 205 ? -21.002 14.140 54.796 1.00 88.88 205 ASN A C 1
ATOM 1661 O O . ASN A 1 205 ? -22.017 13.570 55.195 1.00 88.88 205 ASN A O 1
ATOM 1665 N N . ASP A 1 206 ? -20.923 15.469 54.730 1.00 89.19 206 ASP A N 1
ATOM 1666 C CA . ASP A 1 206 ? -22.018 16.375 55.079 1.00 89.19 206 ASP A CA 1
ATOM 1667 C C . ASP A 1 206 ? -23.161 16.303 54.065 1.00 89.19 206 ASP A C 1
ATOM 1669 O O . ASP A 1 206 ? -24.324 16.307 54.471 1.00 89.19 206 ASP A O 1
ATOM 1673 N N . ALA A 1 207 ? -22.848 16.140 52.777 1.00 90.62 207 ALA A N 1
ATOM 1674 C CA . ALA A 1 207 ? -23.843 15.897 51.736 1.00 90.62 207 ALA A CA 1
ATOM 1675 C C . ALA A 1 207 ? -24.604 14.587 51.997 1.00 90.62 207 ALA A C 1
ATOM 1677 O O . ALA A 1 207 ? -25.826 14.600 52.130 1.00 90.62 207 ALA A O 1
ATOM 1678 N N . LYS A 1 208 ? -23.888 13.475 52.220 1.00 91.00 208 LYS A N 1
ATOM 1679 C CA . LYS A 1 208 ? -24.497 12.170 52.540 1.00 91.00 208 LYS A CA 1
ATOM 1680 C C . LYS A 1 208 ? -25.334 12.199 53.819 1.00 91.00 208 LYS A C 1
ATOM 1682 O O . LYS A 1 208 ? -26.377 11.554 53.897 1.00 91.00 208 LYS A O 1
ATOM 1687 N N . PHE A 1 209 ? -24.889 12.942 54.832 1.00 92.19 209 PHE A N 1
ATOM 1688 C CA . PHE A 1 209 ? -25.658 13.126 56.061 1.00 92.19 209 PHE A CA 1
ATOM 1689 C C . PHE A 1 209 ? -26.932 13.949 55.829 1.00 92.19 209 PHE A C 1
ATOM 1691 O O . PHE A 1 209 ? -27.986 13.591 56.352 1.00 92.19 209 PHE A O 1
ATOM 1698 N N . SER A 1 210 ? -26.845 15.018 55.035 1.00 91.69 210 SER A N 1
ATOM 1699 C CA . SER A 1 210 ? -27.994 15.857 54.679 1.00 91.69 210 SER A CA 1
ATOM 1700 C C . SER A 1 210 ? -29.037 15.063 53.892 1.00 91.69 210 SER A C 1
ATOM 1702 O O . SER A 1 210 ? -30.205 15.076 54.266 1.00 91.69 210 SER A O 1
ATOM 1704 N N . GLU A 1 211 ? -28.612 14.272 52.904 1.00 91.88 211 GLU A N 1
ATOM 1705 C CA . GLU A 1 211 ? -29.497 13.392 52.126 1.00 91.88 211 GLU A CA 1
ATOM 1706 C C . GLU A 1 211 ? -30.192 12.334 53.006 1.00 91.88 211 GLU A C 1
ATOM 1708 O O . GLU A 1 211 ? -31.396 12.107 52.881 1.00 91.88 211 GLU A O 1
ATOM 1713 N N . LEU A 1 212 ? -29.472 11.723 53.959 1.00 93.69 212 LEU A N 1
ATOM 1714 C CA . LEU A 1 212 ? -30.072 10.807 54.940 1.00 93.69 212 LEU A CA 1
ATOM 1715 C C . LEU A 1 212 ? -31.111 11.520 55.817 1.00 93.69 212 LEU A C 1
ATOM 1717 O O . LEU A 1 212 ? -32.182 10.975 56.091 1.00 93.69 212 LEU A O 1
ATOM 1721 N N . LYS A 1 213 ? -30.791 12.727 56.285 1.00 93.00 213 LYS A N 1
ATOM 1722 C CA . LYS A 1 213 ? -31.680 13.519 57.136 1.00 93.00 213 LYS A CA 1
ATOM 1723 C C . LYS A 1 213 ? -32.965 13.884 56.397 1.00 93.00 213 LYS A C 1
ATOM 1725 O O . LYS A 1 213 ? -34.047 13.691 56.944 1.00 93.00 213 LYS A O 1
ATOM 1730 N N . GLU A 1 214 ? -32.853 14.377 55.170 1.00 93.00 214 GLU A N 1
ATOM 1731 C CA . GLU A 1 214 ? -34.001 14.718 54.329 1.00 93.00 214 GLU A CA 1
ATOM 1732 C C . GLU A 1 214 ? -34.894 13.500 54.078 1.00 93.00 214 GLU A C 1
ATOM 1734 O O . GLU A 1 214 ? -36.107 13.590 54.263 1.00 93.00 214 GLU A O 1
ATOM 1739 N N . ALA A 1 215 ? -34.308 12.338 53.772 1.00 90.94 215 ALA A N 1
ATOM 1740 C CA . ALA A 1 215 ? -35.063 11.102 53.576 1.00 90.94 215 ALA A CA 1
ATOM 1741 C C . ALA A 1 215 ? -35.870 10.692 54.826 1.00 90.94 215 ALA A C 1
ATOM 1743 O O . ALA A 1 215 ? -37.032 10.298 54.714 1.00 90.94 215 ALA A O 1
ATOM 1744 N N . LEU A 1 216 ? -35.288 10.832 56.023 1.00 91.19 216 LEU A N 1
ATOM 1745 C CA . LEU A 1 216 ? -35.981 10.544 57.283 1.00 91.19 216 LEU A CA 1
ATOM 1746 C C . LEU A 1 216 ? -37.056 11.585 57.627 1.00 91.19 216 LEU A C 1
ATOM 1748 O O . LEU A 1 216 ? -38.057 11.221 58.238 1.00 91.19 216 LEU A O 1
ATOM 1752 N N . ILE A 1 217 ? -36.877 12.852 57.239 1.00 91.88 217 ILE A N 1
ATOM 1753 C CA . ILE A 1 217 ? -37.896 13.903 57.402 1.00 91.88 217 ILE A CA 1
ATOM 1754 C C . ILE A 1 217 ? -39.097 13.622 56.497 1.00 91.88 217 ILE A C 1
ATOM 1756 O O . ILE A 1 217 ? -40.233 13.663 56.963 1.00 91.88 217 ILE A O 1
ATOM 1760 N N . VAL A 1 218 ? -38.860 13.286 55.226 1.00 90.38 218 VAL A N 1
ATOM 1761 C CA . VAL A 1 218 ? -39.928 12.914 54.284 1.00 90.38 218 VAL A CA 1
ATOM 1762 C C . VAL A 1 218 ? -40.712 11.708 54.808 1.00 90.38 218 VAL A C 1
ATOM 1764 O O . VAL A 1 218 ? -41.942 11.721 54.786 1.00 90.38 218 VAL A O 1
ATOM 1767 N N . ALA A 1 219 ? -40.026 10.719 55.392 1.00 90.44 219 ALA A N 1
ATOM 1768 C CA . ALA A 1 219 ? -40.673 9.550 55.982 1.00 90.44 219 ALA A CA 1
ATOM 1769 C C . ALA A 1 219 ? -41.635 9.873 57.144 1.00 90.44 219 ALA A C 1
ATOM 1771 O O . ALA A 1 219 ? -42.517 9.070 57.447 1.00 90.44 219 ALA A O 1
ATOM 1772 N N . GLN A 1 220 ? -41.532 11.047 57.785 1.00 89.38 220 GLN A N 1
ATOM 1773 C CA . GLN A 1 220 ? -42.466 11.454 58.848 1.00 89.38 220 GLN A CA 1
ATOM 1774 C C . GLN A 1 220 ? -43.878 11.717 58.323 1.00 89.38 220 GLN A C 1
ATOM 1776 O O . GLN A 1 220 ? -44.841 11.642 59.087 1.00 89.38 220 GLN A O 1
ATOM 1781 N N . GLN A 1 221 ? -44.006 11.999 57.026 1.00 89.00 221 GLN A N 1
ATOM 1782 C CA . GLN A 1 221 ? -45.284 12.245 56.365 1.00 89.00 221 GLN A CA 1
ATOM 1783 C C . GLN A 1 221 ? -45.962 10.952 55.889 1.00 89.00 221 GLN A C 1
ATOM 1785 O O . GLN A 1 221 ? -47.106 10.997 55.445 1.00 89.00 221 GLN A O 1
ATOM 1790 N N . PHE A 1 222 ? -45.285 9.803 55.985 1.00 90.38 222 PHE A N 1
ATOM 1791 C CA . PHE A 1 222 ? -45.830 8.523 55.536 1.00 90.38 222 PHE A CA 1
ATOM 1792 C C . PHE A 1 222 ? -46.953 8.014 56.451 1.00 90.38 222 PHE A C 1
ATOM 1794 O O . PHE A 1 222 ? -47.104 8.433 57.602 1.00 90.38 222 PHE A O 1
ATOM 1801 N N . SER A 1 223 ? -47.739 7.058 55.950 1.00 89.25 223 SER A N 1
ATOM 1802 C CA . SER A 1 223 ? -48.740 6.362 56.766 1.00 89.25 223 SER A CA 1
ATOM 1803 C C . SER A 1 223 ? -48.092 5.537 57.893 1.00 89.25 223 SER A C 1
ATOM 1805 O O . SER A 1 223 ? -46.929 5.142 57.800 1.00 89.25 223 SER A O 1
ATOM 1807 N N . LEU A 1 224 ? -48.853 5.235 58.953 1.00 87.44 224 LEU A N 1
ATOM 1808 C CA . LEU A 1 224 ? -48.380 4.476 60.127 1.00 87.44 224 LEU A CA 1
ATOM 1809 C C . LEU A 1 224 ? -47.690 3.148 59.761 1.00 87.44 224 LEU A C 1
ATOM 1811 O O . LEU A 1 224 ? -46.621 2.833 60.284 1.00 87.44 224 LEU A O 1
ATOM 1815 N N . ASN A 1 225 ? -48.268 2.388 58.827 1.00 86.75 225 ASN A N 1
ATOM 1816 C CA . ASN A 1 225 ? -47.705 1.107 58.393 1.00 86.75 225 ASN A CA 1
ATOM 1817 C C . ASN A 1 225 ? -46.360 1.285 57.667 1.00 86.75 225 ASN A C 1
ATOM 1819 O O . ASN A 1 225 ? -45.429 0.516 57.899 1.00 86.75 225 ASN A O 1
ATOM 1823 N N . GLU A 1 226 ? -46.226 2.323 56.840 1.00 88.56 226 GLU A N 1
ATOM 1824 C CA . GLU A 1 226 ? -44.992 2.616 56.100 1.00 88.56 226 GLU A CA 1
ATOM 1825 C C . GLU A 1 226 ? -43.882 3.144 57.017 1.00 88.56 226 GLU A C 1
ATOM 1827 O O . GLU A 1 226 ? -42.725 2.735 56.897 1.00 88.56 226 GLU A O 1
ATOM 1832 N N . LYS A 1 227 ? -44.225 3.981 58.002 1.00 88.44 227 LYS A N 1
ATOM 1833 C CA . LYS A 1 227 ? -43.289 4.417 59.051 1.00 88.44 227 LYS A CA 1
ATOM 1834 C C . LYS A 1 227 ? -42.711 3.232 59.821 1.00 88.44 227 LYS A C 1
ATOM 1836 O O . LYS A 1 227 ? -41.505 3.181 60.068 1.00 88.44 227 LYS A O 1
ATOM 1841 N N . GLN A 1 228 ? -43.547 2.246 60.155 1.00 87.25 228 GLN A N 1
ATOM 1842 C CA . GLN A 1 228 ? -43.114 1.052 60.879 1.00 87.25 228 GLN A CA 1
ATOM 1843 C C . GLN A 1 228 ? -42.085 0.230 60.084 1.00 87.25 228 GLN A C 1
ATOM 1845 O O . GLN A 1 228 ? -41.139 -0.301 60.675 1.00 87.25 228 GLN A O 1
ATOM 1850 N N . ILE A 1 229 ? -42.227 0.164 58.754 1.00 88.06 229 ILE A N 1
ATOM 1851 C CA . ILE A 1 229 ? -41.249 -0.467 57.854 1.00 88.06 229 ILE A CA 1
ATOM 1852 C C . ILE A 1 229 ? -39.906 0.270 57.938 1.00 88.06 229 ILE A C 1
ATOM 1854 O O . ILE A 1 229 ? -38.883 -0.360 58.223 1.00 88.06 229 ILE A O 1
ATOM 1858 N N . VAL A 1 230 ? -39.911 1.601 57.781 1.00 89.81 230 VAL A N 1
ATOM 1859 C CA . VAL A 1 230 ? -38.701 2.442 57.848 1.00 89.81 230 VAL A CA 1
ATOM 1860 C C . VAL A 1 230 ? -37.984 2.265 59.187 1.00 89.81 230 VAL A C 1
ATOM 1862 O O . VAL A 1 230 ? -36.783 2.010 59.224 1.00 89.81 230 VAL A O 1
ATOM 1865 N N . VAL A 1 231 ? -38.712 2.322 60.302 1.00 88.75 231 VAL A N 1
ATOM 1866 C CA . VAL A 1 231 ? -38.139 2.205 61.652 1.00 88.75 231 VAL A CA 1
ATOM 1867 C C . VAL A 1 231 ? -37.528 0.825 61.925 1.00 88.75 231 VAL A C 1
ATOM 1869 O O . VAL A 1 231 ? -36.489 0.731 62.590 1.00 88.75 231 VAL A O 1
ATOM 1872 N N . ASN A 1 232 ? -38.163 -0.252 61.456 1.00 88.06 232 ASN A N 1
ATOM 1873 C CA . ASN A 1 232 ? -37.696 -1.623 61.688 1.00 88.06 232 ASN A CA 1
ATOM 1874 C C . ASN A 1 232 ? -36.462 -1.961 60.842 1.00 88.06 232 ASN A C 1
ATOM 1876 O O . ASN A 1 232 ? -35.512 -2.608 61.312 1.00 88.06 232 ASN A O 1
ATOM 1880 N N . GLU A 1 233 ? -36.453 -1.503 59.594 1.00 89.50 233 GLU A N 1
ATOM 1881 C CA . GLU A 1 233 ? -35.358 -1.755 58.664 1.00 89.50 233 GLU A CA 1
ATOM 1882 C C . GLU A 1 233 ? -34.175 -0.806 58.861 1.00 89.50 233 GLU A C 1
ATOM 1884 O O . GLU A 1 233 ? -33.028 -1.231 58.722 1.00 89.50 233 GLU A O 1
ATOM 1889 N N . LEU A 1 234 ? -34.423 0.434 59.288 1.00 88.62 234 LEU A N 1
ATOM 1890 C CA . LEU A 1 234 ? -33.402 1.446 59.567 1.00 88.62 234 LEU A CA 1
ATOM 1891 C C . LEU A 1 234 ? -33.238 1.729 61.062 1.00 88.62 234 LEU A C 1
ATOM 1893 O O . LEU A 1 234 ? -32.911 2.842 61.472 1.00 88.62 234 LEU A O 1
ATOM 1897 N N . ALA A 1 235 ? -33.411 0.714 61.909 1.00 89.00 235 ALA A N 1
ATOM 1898 C CA . ALA A 1 235 ? -33.074 0.837 63.323 1.00 89.00 235 ALA A CA 1
ATOM 1899 C C . ALA A 1 235 ? -31.645 1.390 63.484 1.00 89.00 235 ALA A C 1
ATOM 1901 O O . ALA A 1 235 ? -30.739 0.981 62.758 1.00 89.00 235 ALA A O 1
ATOM 1902 N N . TYR A 1 236 ? -31.417 2.273 64.465 1.00 89.19 236 TYR A N 1
ATOM 1903 C CA . TYR A 1 236 ? -30.148 3.009 64.603 1.00 89.19 236 TYR A CA 1
ATOM 1904 C C . TYR A 1 236 ? -28.896 2.121 64.487 1.00 89.19 236 TYR A C 1
ATOM 1906 O O . TYR A 1 236 ? -27.938 2.495 63.823 1.00 89.19 236 TYR A O 1
ATOM 1914 N N . LYS A 1 237 ? -28.909 0.913 65.071 1.00 88.00 237 LYS A N 1
ATOM 1915 C CA . LYS A 1 237 ? -27.787 -0.038 64.971 1.00 88.00 237 LYS A CA 1
ATOM 1916 C C . LYS A 1 237 ? -27.492 -0.477 63.527 1.00 88.00 237 LYS A C 1
ATOM 1918 O O . LYS A 1 237 ? -26.326 -0.600 63.172 1.00 88.00 237 LYS A O 1
ATOM 1923 N N . LYS A 1 238 ? -28.528 -0.699 62.709 1.00 88.81 238 LYS A N 1
ATOM 1924 C CA . LYS A 1 238 ? -28.401 -1.046 61.284 1.00 88.81 238 LYS A CA 1
ATOM 1925 C C . LYS A 1 238 ? -27.893 0.161 60.486 1.00 88.81 238 LYS A C 1
ATOM 1927 O O . LYS A 1 238 ? -26.930 0.027 59.741 1.00 88.81 238 LYS A O 1
ATOM 1932 N N . LEU A 1 239 ? -28.458 1.350 60.718 1.00 87.94 239 LEU A N 1
ATOM 1933 C CA . LEU A 1 239 ? -27.998 2.591 60.079 1.00 87.94 239 LEU A CA 1
ATOM 1934 C C . LEU A 1 239 ? -26.546 2.936 60.423 1.00 87.94 239 LEU A C 1
ATOM 1936 O O . LEU A 1 239 ? -25.779 3.278 59.534 1.00 87.94 239 LEU A O 1
ATOM 1940 N N . ALA A 1 240 ? -26.139 2.810 61.685 1.00 88.56 240 ALA A N 1
ATOM 1941 C CA . ALA A 1 240 ? -24.767 3.075 62.115 1.00 88.56 240 ALA A CA 1
ATOM 1942 C C . ALA A 1 240 ? -23.757 2.066 61.541 1.00 88.56 240 ALA A C 1
ATOM 1944 O O . ALA A 1 240 ? -22.589 2.407 61.357 1.00 88.56 240 ALA A O 1
ATOM 1945 N N . ALA A 1 241 ? -24.197 0.837 61.246 1.00 87.88 241 ALA A N 1
ATOM 1946 C CA . ALA A 1 241 ? -23.374 -0.155 60.562 1.00 87.88 241 ALA A CA 1
ATOM 1947 C C . ALA A 1 241 ? -23.181 0.187 59.075 1.00 87.88 241 ALA A C 1
ATOM 1949 O O . ALA A 1 241 ? -22.076 0.031 58.561 1.00 87.88 241 ALA A O 1
ATOM 1950 N N . ILE A 1 242 ? -24.231 0.683 58.414 1.00 87.38 242 ILE A N 1
ATOM 1951 C CA . ILE A 1 242 ? -24.222 1.059 56.993 1.00 87.38 242 ILE A CA 1
ATOM 1952 C C . ILE A 1 242 ? -23.501 2.409 56.776 1.00 87.38 242 ILE A C 1
ATOM 1954 O O . ILE A 1 242 ? -22.675 2.537 55.881 1.00 87.38 242 ILE A O 1
ATOM 1958 N N . ALA A 1 243 ? -23.723 3.398 57.645 1.00 87.25 243 ALA A N 1
ATOM 1959 C CA . ALA A 1 243 ? -23.094 4.724 57.616 1.00 87.25 243 ALA A CA 1
ATOM 1960 C C . ALA A 1 243 ? -21.900 4.818 58.591 1.00 87.25 243 ALA A C 1
ATOM 1962 O O . ALA A 1 243 ? -21.784 5.750 59.400 1.00 87.25 243 ALA A O 1
ATOM 1963 N N . LYS A 1 244 ? -21.021 3.809 58.562 1.00 87.75 244 LYS A N 1
ATOM 1964 C CA . LYS A 1 244 ? -19.933 3.641 59.536 1.00 87.75 244 LYS A CA 1
ATOM 1965 C C . LYS A 1 244 ? -19.018 4.869 59.578 1.00 87.75 244 LYS A C 1
ATOM 1967 O O . LYS A 1 244 ? -18.461 5.274 58.565 1.00 87.75 244 LYS A O 1
ATOM 1972 N N . GLY A 1 245 ? -18.832 5.437 60.770 1.00 85.25 245 GLY A N 1
ATOM 1973 C CA . GLY A 1 245 ? -17.977 6.610 60.999 1.00 85.25 245 GLY A CA 1
ATOM 1974 C C . GLY A 1 245 ? -18.649 7.965 60.745 1.00 85.25 245 GLY A C 1
ATOM 1975 O O . GLY A 1 245 ? -18.144 8.969 61.236 1.00 85.25 245 GLY A O 1
ATOM 1976 N N . LEU A 1 246 ? -19.805 8.002 60.068 1.00 89.75 246 LEU A N 1
ATOM 1977 C CA . LEU A 1 246 ? -20.538 9.241 59.784 1.00 89.75 246 LEU A CA 1
ATOM 1978 C C . LEU A 1 246 ? -21.437 9.684 60.949 1.00 89.75 246 LEU A C 1
ATOM 1980 O O . LEU A 1 246 ? -21.548 10.873 61.249 1.00 89.75 246 LEU A O 1
ATOM 1984 N N . LEU A 1 247 ? -22.096 8.726 61.605 1.00 87.50 247 LEU A N 1
ATOM 1985 C CA . LEU A 1 247 ? -23.092 8.977 62.650 1.00 87.50 247 LEU A CA 1
ATOM 1986 C C . LEU A 1 247 ? -22.451 9.029 64.040 1.00 87.50 247 LEU A C 1
ATOM 1988 O O . LEU A 1 247 ? -22.649 8.123 64.847 1.00 87.50 247 LEU A O 1
ATOM 1992 N N . VAL A 1 248 ? -21.679 10.084 64.311 1.00 85.50 248 VAL A N 1
ATOM 1993 C CA . VAL A 1 248 ? -20.979 10.286 65.592 1.00 85.50 248 VAL A CA 1
ATOM 1994 C C . VAL A 1 248 ? -21.320 11.659 66.181 1.00 85.50 248 VAL A C 1
ATOM 1996 O O . VAL A 1 248 ? -21.528 12.633 65.454 1.00 85.50 248 VAL A O 1
ATOM 1999 N N . GLY A 1 249 ? -21.386 11.760 67.510 1.00 88.06 249 GLY A N 1
ATOM 2000 C CA . GLY A 1 249 ? -21.539 13.039 68.211 1.00 88.06 249 GLY A CA 1
ATOM 2001 C C . GLY A 1 249 ? -22.898 13.699 67.956 1.00 88.06 249 GLY A C 1
ATOM 2002 O O . GLY A 1 249 ? -23.942 13.116 68.243 1.00 88.06 249 GLY A O 1
ATOM 2003 N N . ASN A 1 250 ? -22.906 14.928 67.433 1.00 86.94 250 ASN A N 1
ATOM 2004 C CA . ASN A 1 250 ? -24.156 15.659 67.179 1.00 86.94 250 ASN A CA 1
ATOM 2005 C C . ASN A 1 250 ? -25.019 14.985 66.099 1.00 86.94 250 ASN A C 1
ATOM 2007 O O . ASN A 1 250 ? -26.230 14.877 66.279 1.00 86.94 250 ASN A O 1
ATOM 2011 N N . LYS A 1 251 ? -24.391 14.437 65.047 1.00 88.50 251 LYS A N 1
ATOM 2012 C CA . LYS A 1 251 ? -25.073 13.713 63.959 1.00 88.50 251 LYS A CA 1
ATOM 2013 C C . LYS A 1 251 ? -25.800 12.461 64.464 1.00 88.50 251 LYS A C 1
ATOM 2015 O O . LYS A 1 251 ? -26.897 12.144 64.019 1.00 88.50 251 LYS A O 1
ATOM 2020 N N . GLU A 1 252 ? -25.215 11.766 65.439 1.00 91.25 252 GLU A N 1
ATOM 2021 C CA . GLU A 1 252 ? -25.841 10.614 66.098 1.00 91.25 252 GLU A CA 1
ATOM 2022 C C . GLU A 1 252 ? -27.103 11.005 66.875 1.00 91.25 252 GLU A C 1
ATOM 2024 O O . GLU A 1 252 ? -28.136 10.344 66.744 1.00 91.25 252 GLU A O 1
ATOM 2029 N N . LYS A 1 253 ? -27.020 12.063 67.693 1.00 89.88 253 LYS A N 1
ATOM 2030 C CA . LYS A 1 253 ? -28.154 12.538 68.501 1.00 89.88 253 LYS A CA 1
ATOM 2031 C C . LYS A 1 253 ? -29.328 12.941 67.613 1.00 89.88 253 LYS A C 1
ATOM 2033 O O . LYS A 1 253 ? -30.469 12.601 67.909 1.00 89.88 253 LYS A O 1
ATOM 2038 N N . GLU A 1 254 ? -29.028 13.618 66.512 1.00 91.06 254 GLU A N 1
ATOM 2039 C CA . GLU A 1 254 ? -30.020 14.098 65.558 1.00 91.06 254 GLU A CA 1
ATOM 2040 C C . GLU A 1 254 ? -30.742 12.950 64.838 1.00 91.06 254 GLU A C 1
ATOM 2042 O O . GLU A 1 254 ? -31.970 12.908 64.837 1.00 91.06 254 GLU A O 1
ATOM 2047 N N . ILE A 1 255 ? -30.010 11.954 64.324 1.00 91.19 255 ILE A N 1
ATOM 2048 C CA . ILE A 1 255 ? -30.623 10.782 63.673 1.00 91.19 255 ILE A CA 1
ATOM 2049 C C . ILE A 1 255 ? -31.442 9.948 64.661 1.00 91.19 255 ILE A C 1
ATOM 2051 O O . ILE A 1 255 ? -32.529 9.490 64.318 1.00 91.19 255 ILE A O 1
ATOM 2055 N N . LYS A 1 256 ? -30.977 9.775 65.905 1.00 90.81 256 LYS A N 1
ATOM 2056 C CA . LYS A 1 256 ? -31.766 9.092 66.946 1.00 90.81 256 LYS A CA 1
ATOM 2057 C C . LYS A 1 256 ? -33.077 9.819 67.242 1.00 90.81 256 LYS A C 1
ATOM 2059 O O . LYS A 1 256 ? -34.096 9.155 67.394 1.00 90.81 256 LYS A O 1
ATOM 2064 N N . SER A 1 257 ? -33.053 11.152 67.287 1.00 91.00 257 SER A N 1
ATOM 2065 C CA . SER A 1 257 ? -34.253 11.975 67.468 1.00 91.00 257 SER A CA 1
ATOM 2066 C C . SER A 1 257 ? -35.238 11.795 66.310 1.00 91.00 257 SER A C 1
ATOM 2068 O O . SER A 1 257 ? -36.410 11.513 66.537 1.00 91.00 257 SER A O 1
ATOM 2070 N N . LEU A 1 258 ? -34.758 11.856 65.063 1.00 89.94 258 LEU A N 1
ATOM 2071 C CA . LEU A 1 258 ? -35.595 11.666 63.871 1.00 89.94 258 LEU A CA 1
ATOM 2072 C C . LEU A 1 258 ? -36.219 10.262 63.814 1.00 89.94 258 LEU A C 1
ATOM 2074 O O . LEU A 1 258 ? -37.402 10.123 63.517 1.00 89.94 258 LEU A O 1
ATOM 2078 N N . LEU A 1 259 ? -35.457 9.220 64.162 1.00 89.06 259 LEU A N 1
ATOM 2079 C CA . LEU A 1 259 ? -35.974 7.848 64.256 1.00 89.06 259 LEU A CA 1
ATOM 2080 C C . LEU A 1 259 ? -36.990 7.669 65.393 1.00 89.06 259 LEU A C 1
ATOM 2082 O O . LEU A 1 259 ? -37.875 6.823 65.284 1.00 89.06 259 LEU A O 1
ATOM 2086 N N . GLN A 1 260 ? -36.861 8.430 66.482 1.00 89.31 260 GLN A N 1
ATOM 2087 C CA . GLN A 1 260 ? -37.822 8.417 67.583 1.00 89.31 260 GLN A CA 1
ATOM 2088 C C . GLN A 1 260 ? -39.129 9.111 67.182 1.00 89.31 260 GLN A C 1
ATOM 2090 O O . GLN A 1 260 ? -40.198 8.561 67.415 1.00 89.31 260 GLN A O 1
ATOM 2095 N N . GLN A 1 261 ? -39.052 10.246 66.485 1.00 87.62 261 GLN A N 1
ATOM 2096 C CA . GLN A 1 261 ? -40.228 10.934 65.937 1.00 87.62 261 GLN A CA 1
ATOM 2097 C C . GLN A 1 261 ? -41.013 10.050 64.956 1.00 87.62 261 GLN A C 1
ATOM 2099 O O . GLN A 1 261 ? -42.238 10.076 64.950 1.00 87.62 261 GLN A O 1
ATOM 2104 N N . LEU A 1 262 ? -40.322 9.208 64.180 1.00 85.56 262 LEU A N 1
ATOM 2105 C CA . LEU A 1 262 ? -40.951 8.215 63.301 1.00 85.56 262 LEU A CA 1
ATOM 2106 C C . LEU A 1 262 ? -41.660 7.069 64.050 1.00 85.56 262 LEU A C 1
ATOM 2108 O O . LEU A 1 262 ? -42.455 6.363 63.439 1.00 85.56 262 LEU A O 1
ATOM 2112 N N . ARG A 1 263 ? -41.367 6.853 65.340 1.00 83.62 263 ARG A N 1
ATOM 2113 C CA . ARG A 1 263 ? -42.025 5.842 66.195 1.00 83.62 263 ARG A CA 1
ATOM 2114 C C . ARG A 1 263 ? -43.238 6.376 66.943 1.00 83.62 263 ARG A C 1
ATOM 2116 O O . ARG A 1 263 ? -44.090 5.589 67.338 1.00 83.62 263 ARG A O 1
ATOM 2123 N N . GLU A 1 264 ? -43.254 7.675 67.211 1.00 75.56 264 GLU A N 1
ATOM 2124 C CA . GLU A 1 264 ? -44.253 8.340 68.054 1.00 75.56 264 GLU A CA 1
ATOM 2125 C C . GLU A 1 264 ? -45.444 8.899 67.254 1.00 75.56 264 GLU A C 1
ATOM 2127 O O . GLU A 1 264 ? -46.391 9.400 67.859 1.00 75.56 264 GLU A O 1
ATOM 2132 N N . ALA A 1 265 ? -45.408 8.806 65.918 1.00 59.41 265 ALA A N 1
ATOM 2133 C CA . ALA A 1 265 ? -46.365 9.403 64.982 1.00 59.41 265 ALA A CA 1
ATOM 2134 C C . ALA A 1 265 ? -47.022 8.376 64.062 1.00 59.41 265 ALA A C 1
ATOM 2136 O O . ALA A 1 265 ? -48.169 8.626 63.637 1.00 59.41 265 ALA A O 1
#

Secondary structure (DSSP, 8-state):
-HHHHHTT-B-HHHHHHHHHHHHHHHHHHHTTSEEEEE-STTS-GGGGS-TTT--EEE--SSS--EEESS-S----B--TT--SS-SBB--SEEEEESS--S--HHHHHHHHHTHHHHHHHHHHHHHHHHHHHHHHHHHHHHHHHHHHHHHHHHHHHHHHHHHHHHHHHHHHHHHHTS-HHHHHHHHHHHHHTT----TT-HHHHHHHHHHHHHHHHHGGGS-HHHHHHHHHHT-HHHHHHHTTTTS-THHHHHHHHHHHHHHH-

Foldseek 3Di:
DVVCVVVQQAAPVCVVLVVVLVVVCVVCVVVVQKDKAFADDQDWVLNVDDPPPDWDWDDDPDDDIDTDNTDPDHDWADDPPDPDSHHTHRDRMDMDGHPDPDDDPSVVVSCVVVVVVVVVVVVVVVVVVVVVVVVVVVVVVVVVVVVVVVVVVVVVVVVVVVVVVVVVVVVVVVLVPDDPLVNLLVVLLVLQVPDDDDPVCVVSLVVSLVVNLVSLVVLLPDDLVSLVSNLVSVPPVNSCVSSPPSCDDPSVVSVVVSSVSSVVD

Organism: NCBI:txid1414851